Protein AF-A0A1E1KJ96-F1 (afdb_monomer)

Nearest PDB structures (foldseek):
  2nw7-assembly1_C  TM=2.975E-01  e=3.331E+00  Xanthomonas campestris pv. campestris

Mean predicted aligned error: 13.45 Å

Solvent-accessible surface area (backbone atoms only — not comparable to full-atom values): 11732 Å² total; per-residue (Å²): 134,83,84,86,79,76,75,61,71,80,70,56,84,58,88,67,40,64,67,52,55,50,41,47,48,53,33,49,54,47,48,55,53,27,52,54,56,49,69,71,44,55,81,88,50,34,90,76,54,49,60,63,60,46,50,62,48,55,52,35,50,53,57,42,49,54,71,51,43,64,59,50,49,54,50,50,53,50,51,55,42,30,74,75,73,43,80,77,79,90,71,79,41,46,70,57,52,54,50,52,53,34,67,67,45,88,52,73,71,53,52,34,60,70,47,44,55,55,53,76,76,46,86,79,59,78,69,73,50,47,64,49,48,53,51,51,51,51,44,30,57,76,51,73,73,45,95,46,75,68,47,61,71,63,43,55,66,55,51,26,46,52,52,48,50,51,66,70,46,54,76,66,72,71,81,70,79,77,80,64,82,51,96,84,32,52,69,47,97,86,68,54,72,44,95

Secondary structure (DSSP, 8-state):
------------GGGG-HHHHHHHHHHHHHHHHHHHHHHHS-TTTHHHHTHHHHHHHHHHHHHHHHTTHHHHHHHHHHHHHHHTT-------SHHHHHHHHHHH-S-TTTTSHHHHHHHHTS---TTHHHHHHHHHHHHHHHTTT---HHHHHH-HHHHHHHHHHHHH-GGGTTTT-----STT-EE-TTS-EE-

Radius of gyration: 20.93 Å; Cα contacts (8 Å, |Δi|>4): 119; chains: 1; bounding box: 45×52×58 Å

Organism: NCBI:txid914238

Structure (mmCIF, N/CA/C/O backbone):
data_AF-A0A1E1KJ96-F1
#
_entry.id   AF-A0A1E1KJ96-F1
#
loop_
_atom_site.group_PDB
_atom_site.id
_atom_site.type_symbol
_atom_site.label_atom_id
_atom_site.label_alt_id
_atom_site.label_comp_id
_atom_site.label_asym_id
_atom_site.label_entity_id
_atom_site.label_seq_id
_atom_site.pdbx_PDB_ins_code
_atom_site.Cartn_x
_atom_site.Cartn_y
_atom_site.Cartn_z
_atom_site.occupancy
_atom_site.B_iso_or_equiv
_atom_site.auth_seq_id
_atom_site.auth_comp_id
_atom_site.auth_asym_id
_atom_site.auth_atom_id
_atom_site.pdbx_PDB_model_num
ATOM 1 N N . MET A 1 1 ? -25.542 20.748 -10.695 1.00 28.28 1 MET A N 1
ATOM 2 C CA . MET A 1 1 ? -25.855 19.801 -9.601 1.00 28.28 1 MET A CA 1
ATOM 3 C C . MET A 1 1 ? -24.609 18.969 -9.331 1.00 28.28 1 MET A C 1
ATOM 5 O O . MET A 1 1 ? -24.139 18.301 -10.238 1.00 28.28 1 MET A O 1
ATOM 9 N N . ARG A 1 2 ? -24.002 19.116 -8.144 1.00 26.05 2 ARG A N 1
ATOM 10 C CA . ARG A 1 2 ? -22.760 18.425 -7.753 1.00 26.05 2 ARG A CA 1
ATOM 11 C C . ARG A 1 2 ? -23.090 16.998 -7.317 1.00 26.05 2 ARG A C 1
ATOM 13 O O . ARG A 1 2 ? -23.843 16.816 -6.362 1.00 26.05 2 ARG A O 1
ATOM 20 N N . ASN A 1 3 ? -22.549 16.024 -8.040 1.00 24.23 3 ASN A N 1
ATOM 21 C CA . ASN A 1 3 ? -22.727 14.602 -7.784 1.00 24.23 3 ASN A CA 1
ATOM 22 C C . ASN A 1 3 ? -22.013 14.232 -6.473 1.00 24.23 3 ASN A C 1
ATOM 24 O O . ASN A 1 3 ? -20.810 14.450 -6.343 1.00 24.23 3 ASN A O 1
ATOM 28 N N . ARG A 1 4 ? -22.768 13.760 -5.476 1.00 27.97 4 ARG A N 1
ATOM 29 C CA . ARG A 1 4 ? -22.345 13.681 -4.065 1.00 27.97 4 ARG A CA 1
ATOM 30 C C . ARG A 1 4 ? -22.189 12.240 -3.550 1.00 27.97 4 ARG A C 1
ATOM 32 O O . ARG A 1 4 ? -22.366 11.995 -2.366 1.00 27.97 4 ARG A O 1
ATOM 39 N N . TYR A 1 5 ? -21.818 11.314 -4.436 1.00 27.88 5 TYR A N 1
ATOM 40 C CA . TYR A 1 5 ? -21.479 9.919 -4.102 1.00 27.88 5 TYR A CA 1
ATOM 41 C C . TYR A 1 5 ? -20.059 9.523 -4.539 1.00 27.88 5 TYR A C 1
ATOM 43 O O . TYR A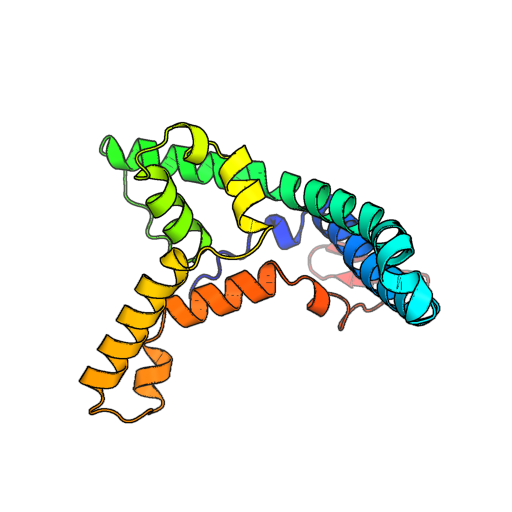 1 5 ? -19.781 8.358 -4.801 1.00 27.88 5 TYR A O 1
ATOM 51 N N . GLY A 1 6 ? -19.135 10.485 -4.586 1.00 25.12 6 GLY A N 1
ATOM 52 C CA . GLY A 1 6 ? -17.700 10.201 -4.639 1.00 25.12 6 GLY A CA 1
ATOM 53 C C . GLY A 1 6 ? -17.194 9.854 -3.242 1.00 25.12 6 GLY A C 1
ATOM 54 O O . GLY A 1 6 ? -16.549 10.677 -2.602 1.00 25.12 6 GLY A O 1
ATOM 55 N N . CYS A 1 7 ? -17.561 8.677 -2.730 1.00 26.84 7 CYS A N 1
ATOM 56 C CA . CYS A 1 7 ? -16.901 8.111 -1.559 1.00 26.84 7 CYS A CA 1
ATOM 57 C C . CYS A 1 7 ? -15.448 7.851 -1.959 1.00 26.84 7 CYS A C 1
ATOM 59 O O . CYS A 1 7 ? -15.179 7.006 -2.815 1.00 26.84 7 CYS A O 1
ATOM 61 N N . GLY A 1 8 ? -14.554 8.674 -1.413 1.00 26.52 8 GLY A N 1
ATOM 62 C CA . GLY A 1 8 ? -13.148 8.716 -1.758 1.00 26.52 8 GLY A CA 1
ATOM 63 C C . GLY A 1 8 ? -12.463 7.391 -1.460 1.00 26.52 8 GLY A C 1
ATOM 64 O O . GLY A 1 8 ? -11.908 7.200 -0.386 1.00 26.52 8 GLY A O 1
ATOM 65 N N . VAL A 1 9 ? -12.377 6.537 -2.477 1.00 30.77 9 VAL A N 1
ATOM 66 C CA . VAL A 1 9 ? -11.042 6.088 -2.860 1.00 30.77 9 VAL A CA 1
ATOM 67 C C . VAL A 1 9 ? -10.291 7.392 -3.058 1.00 30.77 9 VAL A C 1
ATOM 69 O O . VAL A 1 9 ? -10.694 8.200 -3.899 1.00 30.77 9 VAL A O 1
ATOM 72 N N . VAL A 1 10 ? -9.290 7.672 -2.225 1.00 36.16 10 VAL A N 1
ATOM 73 C CA . VAL A 1 10 ? -8.262 8.636 -2.600 1.00 36.16 10 VAL A CA 1
ATOM 74 C C . VAL A 1 10 ? -7.624 8.012 -3.832 1.00 36.16 10 VAL A C 1
ATOM 76 O O . VAL A 1 10 ? -6.640 7.288 -3.752 1.00 36.16 10 VAL A O 1
ATOM 79 N N . ALA A 1 11 ? -8.291 8.208 -4.971 1.00 33.75 11 ALA A N 1
ATOM 80 C CA . ALA A 1 11 ? -7.713 8.186 -6.279 1.00 33.75 11 ALA A CA 1
ATOM 81 C C . ALA A 1 11 ? -6.603 9.203 -6.133 1.00 33.75 11 ALA A C 1
ATOM 83 O O . ALA A 1 11 ? -6.824 10.413 -6.107 1.00 33.75 11 ALA A O 1
ATOM 84 N N . TYR A 1 12 ? -5.430 8.668 -5.841 1.00 40.97 12 TYR A N 1
ATOM 85 C CA . TYR A 1 12 ? -4.179 9.334 -6.045 1.00 40.97 12 TYR A CA 1
ATOM 86 C C . TYR A 1 12 ? -4.348 10.124 -7.348 1.00 40.97 12 TYR A C 1
ATOM 88 O O . TYR A 1 12 ? -4.710 9.557 -8.383 1.00 40.97 12 TYR A O 1
ATOM 96 N N . ASP A 1 13 ? -4.079 11.423 -7.320 1.00 34.34 13 ASP A N 1
ATOM 97 C CA . ASP A 1 13 ? -3.862 12.183 -8.554 1.00 34.34 13 ASP A CA 1
ATOM 98 C C . ASP A 1 13 ? -2.679 11.569 -9.378 1.00 34.34 13 ASP A C 1
ATOM 100 O O . ASP A 1 13 ? -2.385 12.049 -10.468 1.00 34.34 13 ASP A O 1
ATOM 104 N N . ASP A 1 14 ? -2.047 10.464 -8.910 1.00 43.44 14 ASP A N 1
ATOM 105 C CA . ASP A 1 14 ? -1.082 9.573 -9.601 1.00 43.44 14 ASP A CA 1
ATOM 106 C C . ASP A 1 14 ? -1.683 8.659 -10.663 1.00 43.44 14 ASP A C 1
ATOM 108 O O . ASP A 1 14 ? -0.926 7.975 -11.350 1.00 43.44 14 ASP A O 1
ATOM 112 N N . GLY A 1 15 ? -2.988 8.711 -10.941 1.00 46.88 15 GLY A N 1
ATOM 113 C CA . GLY A 1 15 ? -3.469 8.226 -12.245 1.00 46.88 15 GLY A CA 1
ATOM 114 C C . GLY A 1 15 ? -2.743 8.884 -13.442 1.00 46.88 15 GLY A C 1
ATOM 115 O O . GLY A 1 15 ? -2.962 8.487 -14.581 1.00 46.88 15 GLY A O 1
ATOM 116 N N . ARG A 1 16 ? -1.897 9.897 -13.185 1.00 49.69 16 ARG A N 1
ATOM 117 C CA . ARG A 1 16 ? -1.068 10.645 -14.133 1.00 49.69 16 ARG A CA 1
ATOM 118 C C . ARG A 1 16 ? 0.448 10.515 -13.920 1.00 49.69 16 ARG A C 1
ATOM 120 O O . ARG A 1 16 ? 1.189 11.193 -14.625 1.00 49.69 16 ARG A O 1
ATOM 127 N N . ASN A 1 17 ? 0.936 9.717 -12.965 1.00 62.22 17 ASN A N 1
ATOM 128 C CA . ASN A 1 17 ? 2.380 9.520 -12.826 1.00 62.22 17 ASN A CA 1
ATOM 129 C C . ASN A 1 17 ? 2.843 8.492 -13.865 1.00 62.22 17 ASN A C 1
ATOM 131 O O . ASN A 1 17 ? 2.788 7.283 -13.644 1.00 62.22 17 ASN A O 1
ATOM 135 N N . GLU A 1 18 ? 3.253 8.993 -15.031 1.00 66.88 18 GLU A N 1
ATOM 136 C CA . GLU A 1 18 ? 3.685 8.175 -16.169 1.00 66.88 18 GLU A CA 1
ATOM 137 C C . GLU A 1 18 ? 4.815 7.206 -15.798 1.00 66.88 18 GLU A C 1
ATOM 139 O O . GLU A 1 18 ? 4.870 6.094 -16.321 1.00 66.88 18 GLU A O 1
ATOM 144 N N . GLU A 1 19 ? 5.693 7.591 -14.867 1.00 71.94 19 GLU A N 1
ATOM 145 C CA . GLU A 1 19 ? 6.799 6.744 -14.422 1.00 71.94 19 GLU A CA 1
ATOM 146 C C . GLU A 1 19 ? 6.304 5.568 -13.575 1.00 71.94 19 GLU A C 1
ATOM 148 O O . GLU A 1 19 ? 6.701 4.426 -13.813 1.00 71.94 19 GLU A O 1
ATOM 153 N N . TYR A 1 20 ? 5.361 5.821 -12.663 1.00 67.94 20 TYR A N 1
ATOM 154 C CA . TYR A 1 20 ? 4.698 4.765 -11.900 1.00 67.94 20 TYR A CA 1
ATOM 155 C C . TYR A 1 20 ? 3.931 3.812 -12.822 1.00 67.94 20 TYR A C 1
ATOM 157 O O . TYR A 1 20 ? 4.091 2.597 -12.722 1.00 67.94 20 TYR A O 1
ATOM 165 N N . LEU A 1 21 ? 3.148 4.332 -13.771 1.00 69.56 21 LEU A N 1
ATOM 166 C CA . LEU A 1 21 ? 2.398 3.506 -14.726 1.00 69.56 21 LEU A CA 1
ATOM 167 C C . LEU A 1 21 ? 3.321 2.654 -15.606 1.00 69.56 21 LEU A C 1
ATOM 169 O O . LEU A 1 21 ? 3.031 1.490 -15.867 1.00 69.56 21 LEU A O 1
ATOM 173 N N . LYS A 1 22 ? 4.470 3.194 -16.017 1.00 74.69 22 LYS A N 1
ATOM 174 C CA . LYS A 1 22 ? 5.460 2.456 -16.804 1.00 74.69 22 LYS A CA 1
ATOM 175 C C . LYS A 1 22 ? 6.150 1.354 -15.998 1.00 74.69 22 LYS A C 1
ATOM 177 O O . LYS A 1 22 ? 6.302 0.241 -16.500 1.00 74.69 22 LYS A O 1
ATOM 182 N N . ASP A 1 23 ? 6.570 1.647 -14.768 1.00 69.62 23 ASP A N 1
ATOM 183 C CA . ASP A 1 23 ? 7.251 0.676 -13.902 1.00 69.62 23 ASP A CA 1
ATOM 184 C C . ASP A 1 23 ? 6.307 -0.458 -13.471 1.00 69.62 23 ASP A C 1
ATOM 186 O O . ASP A 1 23 ? 6.687 -1.631 -13.471 1.00 69.62 23 ASP A O 1
ATOM 190 N N . THR A 1 24 ? 5.055 -0.122 -13.164 1.00 65.00 24 THR A N 1
ATOM 191 C CA . THR A 1 24 ? 3.999 -1.098 -12.851 1.00 65.00 24 THR A CA 1
ATOM 192 C C . THR A 1 24 ? 3.564 -1.887 -14.084 1.00 65.00 24 THR A C 1
ATOM 194 O O . THR A 1 24 ? 3.278 -3.083 -13.988 1.00 65.00 24 THR A O 1
ATOM 197 N N . GLY A 1 25 ? 3.610 -1.251 -15.257 1.00 69.81 25 GLY A N 1
ATOM 198 C CA . GLY A 1 25 ? 3.390 -1.897 -16.541 1.00 69.81 25 GLY A CA 1
ATOM 199 C C . GLY A 1 25 ? 4.416 -2.985 -16.846 1.00 69.81 25 GLY A C 1
ATOM 200 O O . GLY A 1 25 ? 4.085 -4.143 -17.114 1.00 69.81 25 GLY A O 1
ATOM 201 N N . ALA A 1 26 ? 5.694 -2.631 -16.704 1.00 72.06 26 ALA A N 1
ATOM 202 C CA . ALA A 1 26 ? 6.802 -3.565 -16.863 1.00 72.06 26 ALA A CA 1
ATOM 203 C C . ALA A 1 26 ? 6.710 -4.742 -15.876 1.00 72.06 26 ALA A C 1
ATOM 205 O O . ALA A 1 26 ? 6.940 -5.887 -16.260 1.00 72.06 26 ALA A O 1
ATOM 206 N N . PHE A 1 27 ? 6.316 -4.479 -14.627 1.00 70.88 27 PHE A N 1
ATOM 207 C CA . PHE A 1 27 ? 6.138 -5.519 -13.617 1.00 70.88 27 PHE A CA 1
ATOM 208 C C . PHE A 1 27 ? 5.071 -6.559 -14.004 1.00 70.88 27 PHE A C 1
ATOM 210 O O . PHE A 1 27 ? 5.311 -7.763 -13.906 1.00 70.88 27 PHE A O 1
ATOM 217 N N . ALA A 1 28 ? 3.892 -6.126 -14.457 1.00 70.56 28 ALA A N 1
ATOM 218 C CA . ALA A 1 28 ? 2.811 -7.052 -14.800 1.00 70.56 28 ALA A CA 1
ATOM 219 C C . ALA A 1 28 ? 3.150 -7.934 -16.014 1.00 70.56 28 ALA A C 1
ATOM 221 O O . ALA A 1 28 ? 2.835 -9.131 -16.040 1.00 70.56 28 ALA A O 1
ATOM 222 N N . HIS A 1 29 ? 3.828 -7.353 -17.004 1.00 75.81 29 HIS A N 1
ATOM 223 C CA . HIS A 1 29 ? 4.342 -8.095 -18.147 1.00 75.81 29 HIS A CA 1
ATOM 224 C C . HIS A 1 29 ? 5.360 -9.162 -17.707 1.00 75.81 29 HIS A C 1
ATOM 226 O O . HIS A 1 29 ? 5.250 -10.334 -18.087 1.00 75.81 29 HIS A O 1
ATOM 232 N N . ASP A 1 30 ? 6.289 -8.798 -16.823 1.00 74.69 30 ASP A N 1
ATOM 233 C CA . ASP A 1 30 ? 7.334 -9.702 -16.346 1.00 74.69 30 ASP A CA 1
ATOM 234 C C . ASP A 1 30 ? 6.802 -10.819 -15.442 1.00 74.69 30 ASP A C 1
ATOM 236 O O . ASP A 1 30 ? 7.300 -11.945 -15.529 1.00 74.69 30 ASP A O 1
ATOM 240 N N . ILE A 1 31 ? 5.728 -10.600 -14.668 1.00 77.56 31 ILE A N 1
ATOM 241 C CA . ILE A 1 31 ? 5.028 -11.688 -13.958 1.00 77.56 31 ILE A CA 1
ATOM 242 C C . ILE A 1 31 ? 4.531 -12.745 -14.944 1.00 77.56 31 ILE A C 1
ATOM 244 O O . ILE A 1 31 ? 4.680 -13.942 -14.690 1.00 77.56 31 ILE A O 1
ATOM 248 N N . THR A 1 32 ? 3.955 -12.316 -16.068 1.00 78.62 32 THR A N 1
ATOM 249 C CA . THR A 1 32 ? 3.377 -13.223 -17.068 1.00 78.62 32 THR A CA 1
ATOM 250 C C . THR A 1 32 ? 4.465 -14.072 -17.724 1.00 78.62 32 THR A C 1
ATOM 252 O O . THR A 1 32 ? 4.337 -15.298 -17.808 1.00 78.62 32 THR A O 1
ATOM 255 N N . ILE A 1 33 ? 5.583 -13.447 -18.104 1.00 82.44 33 ILE A N 1
ATOM 256 C CA . ILE A 1 33 ? 6.756 -14.156 -18.634 1.00 82.44 33 ILE A CA 1
ATOM 257 C C . ILE A 1 33 ? 7.340 -15.095 -17.578 1.00 82.44 33 ILE A C 1
ATOM 259 O O . ILE A 1 33 ? 7.612 -16.261 -17.861 1.00 82.44 33 ILE A O 1
ATOM 263 N N . SER A 1 34 ? 7.495 -14.623 -16.344 1.00 80.75 34 SER A N 1
ATOM 264 C CA . SER A 1 34 ? 8.048 -15.411 -15.242 1.00 80.75 34 SER A CA 1
ATOM 265 C C . SER A 1 34 ? 7.192 -16.635 -14.929 1.00 80.75 34 SER A C 1
ATOM 267 O O . SER A 1 34 ? 7.729 -17.722 -14.719 1.00 80.75 34 SER A O 1
ATOM 269 N N . ALA A 1 35 ? 5.865 -16.497 -14.946 1.00 83.12 35 ALA A N 1
ATOM 270 C CA . ALA A 1 35 ? 4.939 -17.608 -14.764 1.00 83.12 35 ALA A CA 1
ATOM 271 C C . ALA A 1 35 ? 5.093 -18.656 -15.877 1.00 83.12 35 ALA A C 1
ATOM 273 O O . ALA A 1 35 ? 5.169 -19.851 -15.582 1.00 83.12 35 ALA A O 1
ATOM 274 N N . ALA A 1 36 ? 5.220 -18.223 -17.136 1.00 84.88 36 ALA A N 1
ATOM 275 C CA . ALA A 1 36 ? 5.486 -19.117 -18.261 1.00 84.88 36 ALA A CA 1
ATOM 276 C C . ALA A 1 36 ? 6.846 -19.831 -18.121 1.00 84.88 36 ALA A C 1
ATOM 278 O O . ALA A 1 36 ? 6.926 -21.048 -18.289 1.00 84.88 36 ALA A O 1
ATOM 279 N N . LEU A 1 37 ? 7.903 -19.111 -17.726 1.00 86.38 37 LEU A N 1
ATOM 280 C CA . LEU A 1 37 ? 9.226 -19.686 -17.452 1.00 86.38 37 LEU A CA 1
ATOM 281 C C . LEU A 1 37 ? 9.169 -20.743 -16.339 1.00 86.38 37 LEU A C 1
ATOM 283 O O . LEU A 1 37 ? 9.737 -21.822 -16.489 1.00 86.38 37 LEU A O 1
ATOM 287 N N . ILE A 1 38 ? 8.440 -20.481 -15.249 1.00 86.06 38 ILE A N 1
ATOM 288 C CA . ILE A 1 38 ? 8.272 -21.428 -14.134 1.00 86.06 38 ILE A CA 1
ATOM 289 C C . ILE A 1 38 ? 7.508 -22.686 -14.571 1.00 86.06 38 ILE A C 1
ATOM 291 O O . ILE A 1 38 ? 7.815 -23.785 -14.100 1.00 86.06 38 ILE A O 1
ATOM 295 N N . GLN A 1 39 ? 6.525 -22.554 -15.466 1.00 84.50 39 GLN A N 1
ATOM 296 C CA . GLN A 1 39 ? 5.782 -23.696 -16.008 1.00 84.50 39 GLN A CA 1
ATOM 297 C C . GLN A 1 39 ? 6.637 -24.579 -16.924 1.00 84.50 39 GLN A C 1
ATOM 299 O O . GLN A 1 39 ? 6.415 -25.788 -16.964 1.00 84.50 39 GLN A O 1
ATOM 304 N N . MET A 1 40 ? 7.642 -24.011 -17.595 1.00 86.69 40 MET A N 1
ATOM 305 C CA . MET A 1 40 ? 8.598 -24.771 -18.408 1.00 86.69 40 MET A CA 1
ATOM 306 C C . MET A 1 40 ? 9.633 -25.544 -17.574 1.00 86.69 40 MET A C 1
ATOM 308 O O . MET A 1 40 ? 10.263 -26.464 -18.093 1.00 86.69 40 MET A O 1
ATOM 312 N N . ILE A 1 41 ? 9.803 -25.220 -16.286 1.00 86.56 41 ILE A N 1
ATOM 313 C CA . ILE A 1 41 ? 10.713 -25.945 -15.390 1.00 86.56 41 ILE A CA 1
ATOM 314 C C . ILE A 1 41 ? 10.035 -27.245 -14.909 1.00 86.56 41 ILE A C 1
ATOM 316 O O . ILE A 1 41 ? 8.990 -27.190 -14.246 1.00 86.56 41 ILE A O 1
ATOM 320 N N . PRO A 1 42 ? 10.629 -28.431 -15.153 1.00 87.06 42 PRO A N 1
ATOM 321 C CA . PRO A 1 42 ? 10.113 -29.697 -14.636 1.00 87.06 42 PRO A CA 1
ATOM 322 C C . PRO A 1 42 ? 10.023 -29.692 -13.105 1.00 87.06 42 PRO A C 1
ATOM 324 O O . PRO A 1 42 ? 10.875 -29.114 -12.431 1.00 87.06 42 PRO A O 1
ATOM 327 N N . ALA A 1 43 ? 9.034 -30.388 -12.534 1.00 84.94 43 ALA A N 1
ATOM 328 C CA . ALA A 1 43 ? 8.750 -30.362 -11.091 1.00 84.94 43 ALA A CA 1
ATOM 329 C C . ALA A 1 43 ? 9.967 -30.678 -10.194 1.00 84.94 43 ALA A C 1
ATOM 331 O O . ALA A 1 43 ? 10.091 -30.111 -9.113 1.00 84.94 43 ALA A O 1
ATOM 332 N N . ILE A 1 44 ? 10.888 -31.517 -10.674 1.00 89.62 44 ILE A N 1
ATOM 333 C CA . ILE A 1 44 ? 12.118 -31.919 -9.974 1.00 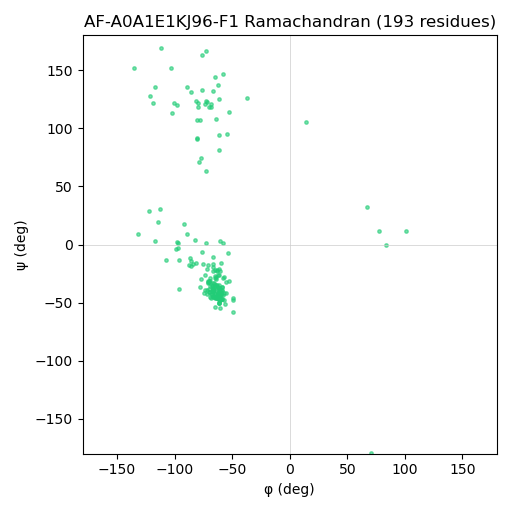89.62 44 ILE A CA 1
ATOM 334 C C . ILE A 1 44 ? 13.095 -30.739 -9.805 1.00 89.62 44 ILE A C 1
ATOM 336 O O . ILE A 1 44 ? 13.792 -30.645 -8.800 1.00 89.62 44 ILE A O 1
ATOM 340 N N . PHE A 1 45 ? 13.127 -29.813 -10.766 1.00 87.44 45 PHE A N 1
ATOM 341 C CA . PHE A 1 45 ? 14.069 -28.690 -10.806 1.00 87.44 45 PHE A CA 1
ATOM 342 C C . PHE A 1 45 ? 13.497 -27.386 -10.236 1.00 87.44 45 PHE A C 1
ATOM 344 O O . PHE A 1 45 ? 14.249 -26.460 -9.929 1.00 87.44 45 PHE A O 1
ATOM 351 N N . LYS A 1 46 ? 12.177 -27.314 -10.030 1.00 80.69 46 LYS A N 1
ATOM 352 C CA . LYS A 1 46 ? 11.501 -26.142 -9.456 1.00 80.69 46 LYS A CA 1
ATOM 353 C C . LYS A 1 46 ? 12.130 -25.601 -8.162 1.00 80.69 46 LYS A C 1
ATOM 355 O O . LYS A 1 46 ? 12.336 -24.391 -8.127 1.00 80.69 46 LYS A O 1
ATOM 360 N N . PRO A 1 47 ? 12.496 -26.403 -7.139 1.00 83.62 47 PRO A N 1
ATOM 361 C CA . PRO A 1 47 ? 13.052 -25.846 -5.900 1.00 83.62 47 PRO A CA 1
ATOM 362 C C . PRO A 1 47 ? 14.383 -25.103 -6.095 1.00 83.62 47 PRO A C 1
ATOM 364 O O . PRO A 1 47 ? 14.706 -24.231 -5.296 1.00 83.62 47 PRO A O 1
ATOM 367 N N . PHE A 1 48 ? 15.133 -25.398 -7.161 1.00 86.50 48 PHE A N 1
ATOM 368 C CA . PHE A 1 48 ? 16.425 -24.763 -7.431 1.00 86.50 48 PHE A CA 1
ATOM 369 C C . PHE A 1 48 ? 16.314 -23.581 -8.398 1.00 86.50 48 PHE A C 1
ATOM 371 O O . PHE A 1 48 ? 16.984 -22.569 -8.213 1.00 86.50 48 PHE A O 1
ATOM 378 N N . PHE A 1 49 ? 15.460 -23.691 -9.421 1.00 83.56 49 PHE A N 1
ATOM 379 C CA . PHE A 1 49 ? 15.432 -22.730 -10.527 1.00 83.56 49 PHE A CA 1
ATOM 380 C C . PHE A 1 49 ? 14.226 -21.791 -10.521 1.00 83.56 49 PHE A C 1
ATOM 382 O O . PHE A 1 49 ? 14.269 -20.782 -11.217 1.00 83.56 49 PHE A O 1
ATOM 389 N N . ALA A 1 50 ? 13.180 -22.052 -9.727 1.00 81.00 50 ALA A N 1
ATOM 390 C CA . ALA A 1 50 ? 12.010 -21.169 -9.676 1.00 81.00 50 ALA A CA 1
A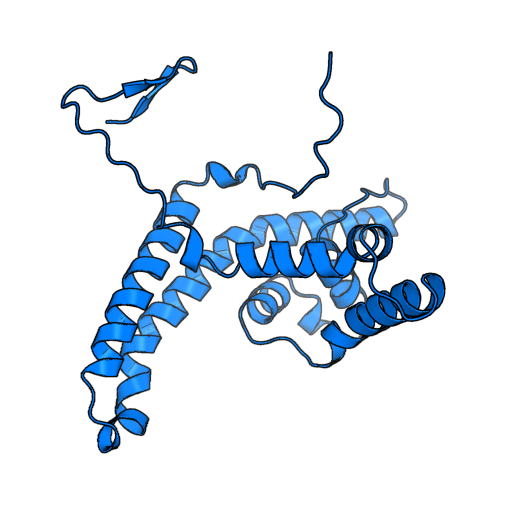TOM 391 C C . ALA A 1 50 ? 12.326 -19.788 -9.078 1.00 81.00 50 ALA A C 1
ATOM 393 O O . ALA A 1 50 ? 11.620 -18.828 -9.369 1.00 81.00 50 ALA A O 1
ATOM 394 N N . LEU A 1 51 ? 13.393 -19.662 -8.280 1.00 79.81 51 LEU A N 1
ATOM 395 C CA . LEU A 1 51 ? 13.779 -18.381 -7.686 1.00 79.81 51 LEU A CA 1
ATOM 396 C C . LEU A 1 51 ? 14.333 -17.398 -8.728 1.00 79.81 51 LEU A C 1
ATOM 398 O O . LEU A 1 51 ? 14.107 -16.202 -8.607 1.00 79.81 51 LEU A O 1
ATOM 402 N N . ILE A 1 52 ? 15.015 -17.893 -9.763 1.00 84.75 52 ILE A N 1
ATOM 403 C CA . ILE A 1 52 ? 15.680 -17.072 -10.787 1.00 84.75 52 ILE A CA 1
ATOM 404 C C . ILE A 1 52 ? 14.690 -16.176 -11.552 1.00 84.75 52 ILE A C 1
ATOM 406 O O . ILE A 1 52 ? 14.894 -14.962 -11.541 1.00 84.75 52 ILE A O 1
ATOM 410 N N . PRO A 1 53 ? 13.604 -16.700 -12.161 1.00 81.81 53 PRO A N 1
ATOM 411 C CA . PRO A 1 53 ? 12.624 -15.861 -12.848 1.00 81.81 53 PRO A CA 1
ATOM 412 C C . PRO A 1 53 ? 11.852 -14.941 -11.889 1.00 81.81 53 PRO A C 1
ATOM 414 O O . PRO A 1 53 ? 11.278 -13.958 -12.328 1.00 81.81 53 PRO A O 1
ATOM 417 N N . LEU A 1 54 ? 11.859 -15.196 -10.575 1.00 79.88 54 LEU A N 1
ATOM 418 C CA . LEU A 1 54 ? 11.194 -14.332 -9.594 1.00 79.88 54 LEU A CA 1
ATOM 419 C C . LEU A 1 54 ? 12.047 -13.131 -9.149 1.00 79.88 54 LEU A C 1
ATOM 421 O O . LEU A 1 54 ? 11.505 -12.189 -8.572 1.00 79.88 54 LEU A O 1
ATOM 425 N N . LEU A 1 55 ? 13.365 -13.137 -9.374 1.00 81.44 55 LEU A N 1
ATOM 426 C CA . LEU A 1 55 ? 14.246 -12.051 -8.923 1.00 81.44 55 LEU A CA 1
ATOM 427 C C . LEU A 1 55 ? 13.944 -10.694 -9.591 1.00 81.44 55 LEU A C 1
ATOM 429 O O . LEU A 1 55 ? 13.838 -9.713 -8.849 1.00 81.44 55 LEU A O 1
ATOM 433 N N . PRO A 1 56 ? 13.753 -10.600 -10.925 1.00 77.88 56 PRO A N 1
ATOM 434 C CA . PRO A 1 56 ? 13.387 -9.341 -11.582 1.00 77.88 56 PRO A CA 1
ATOM 435 C C . PRO A 1 56 ? 12.061 -8.784 -11.059 1.00 77.88 56 PRO A C 1
ATOM 437 O O . PRO A 1 56 ? 11.996 -7.611 -10.694 1.00 77.88 56 PRO A O 1
ATOM 440 N N . ASN A 1 57 ? 11.064 -9.659 -10.874 1.00 73.56 57 ASN A N 1
ATOM 441 C CA . ASN A 1 57 ? 9.756 -9.303 -10.321 1.00 73.56 57 ASN A CA 1
ATOM 442 C C . ASN A 1 57 ? 9.878 -8.647 -8.938 1.00 73.56 57 ASN A C 1
ATOM 444 O O . ASN A 1 57 ? 9.209 -7.657 -8.654 1.00 73.56 57 ASN A O 1
ATOM 448 N N . ARG A 1 58 ? 10.760 -9.156 -8.065 1.00 72.56 58 ARG A N 1
ATOM 449 C CA . ARG A 1 58 ? 10.996 -8.548 -6.742 1.00 72.56 58 ARG A CA 1
ATOM 450 C C . ARG A 1 58 ? 11.638 -7.168 -6.841 1.00 72.56 58 ARG A C 1
ATOM 452 O O . ARG A 1 58 ? 11.325 -6.291 -6.039 1.00 72.56 58 ARG A O 1
ATOM 459 N N . TRP A 1 59 ? 12.551 -6.977 -7.789 1.00 79.31 59 TRP A N 1
ATOM 460 C CA . TRP A 1 59 ? 13.193 -5.684 -8.003 1.00 79.31 59 TRP A CA 1
ATOM 461 C C . TRP A 1 59 ? 12.204 -4.650 -8.554 1.00 79.31 59 TRP A C 1
ATOM 463 O O . TRP A 1 59 ? 12.117 -3.550 -8.010 1.00 79.31 59 TRP A O 1
ATOM 473 N N . GLN A 1 60 ? 11.403 -5.024 -9.552 1.00 70.12 60 GLN A N 1
ATOM 474 C CA . GLN A 1 60 ? 10.344 -4.176 -10.105 1.00 70.12 60 GLN A CA 1
ATOM 475 C C . GLN A 1 60 ? 9.289 -3.804 -9.066 1.00 70.12 60 GLN A C 1
ATOM 477 O O . GLN A 1 60 ? 8.912 -2.641 -8.996 1.00 70.12 60 GLN A O 1
ATOM 482 N N . LEU A 1 61 ? 8.877 -4.740 -8.204 1.00 68.12 61 LEU A N 1
ATOM 483 C CA . LEU A 1 61 ? 7.990 -4.439 -7.074 1.00 68.12 61 LEU A CA 1
ATOM 484 C C . LEU A 1 61 ? 8.586 -3.401 -6.130 1.00 68.12 61 LEU A C 1
ATOM 486 O O . LEU A 1 61 ? 7.905 -2.452 -5.745 1.00 68.12 61 LEU A O 1
ATOM 490 N N . ASN A 1 62 ? 9.860 -3.565 -5.763 1.00 70.69 62 ASN A N 1
ATOM 491 C CA . ASN A 1 62 ? 10.532 -2.597 -4.903 1.00 70.69 62 ASN A CA 1
ATOM 492 C C . ASN A 1 62 ? 10.559 -1.219 -5.569 1.00 70.69 62 ASN A C 1
ATOM 494 O O . ASN A 1 62 ? 10.139 -0.253 -4.941 1.00 70.69 62 ASN A O 1
ATOM 498 N N . LYS A 1 63 ? 10.945 -1.138 -6.844 1.00 74.94 63 LYS A N 1
ATOM 499 C CA . LYS A 1 63 ? 10.984 0.121 -7.594 1.00 74.94 63 LYS A CA 1
ATOM 500 C C . LYS A 1 63 ? 9.600 0.772 -7.717 1.00 74.94 63 LYS A C 1
ATOM 502 O O . LYS A 1 63 ? 9.437 1.940 -7.390 1.00 74.94 63 LYS A O 1
ATOM 507 N N . ALA A 1 64 ? 8.575 0.007 -8.093 1.00 67.31 64 ALA A N 1
ATOM 508 C CA . ALA A 1 64 ? 7.198 0.493 -8.170 1.00 67.31 64 ALA A CA 1
ATOM 509 C C . ALA A 1 64 ? 6.697 1.015 -6.813 1.00 67.31 64 ALA A C 1
ATOM 511 O O . ALA A 1 64 ? 5.989 2.017 -6.745 1.00 67.31 64 ALA A O 1
ATOM 512 N N . SER A 1 65 ? 7.095 0.364 -5.717 1.00 68.44 65 SER A N 1
ATOM 513 C CA . SER A 1 65 ? 6.717 0.795 -4.372 1.00 68.44 65 SER A CA 1
ATOM 514 C C . SER A 1 65 ? 7.429 2.075 -3.909 1.00 68.44 65 SER A C 1
ATOM 516 O O . SER A 1 65 ? 6.917 2.740 -3.009 1.00 68.44 65 SER A O 1
ATOM 518 N N . GLU A 1 66 ? 8.572 2.450 -4.501 1.00 75.06 66 GLU A N 1
ATOM 519 C CA . GLU A 1 66 ? 9.284 3.694 -4.160 1.00 75.06 66 GLU A CA 1
ATOM 520 C C . GLU A 1 66 ? 8.476 4.936 -4.544 1.00 75.06 66 GLU A C 1
ATOM 522 O O . GLU A 1 66 ? 8.476 5.919 -3.805 1.00 75.06 66 GLU A O 1
ATOM 527 N N . HIS A 1 67 ? 7.692 4.869 -5.623 1.00 72.25 67 HIS A N 1
ATOM 528 C CA . HIS A 1 67 ? 6.781 5.947 -6.030 1.00 72.25 67 HIS A CA 1
ATOM 529 C C . HIS A 1 67 ? 5.697 6.254 -4.985 1.00 72.25 67 HIS A C 1
ATOM 531 O O . HIS A 1 67 ? 5.179 7.366 -4.939 1.00 72.25 67 HIS A O 1
ATOM 537 N N . LEU A 1 68 ? 5.397 5.309 -4.085 1.00 70.00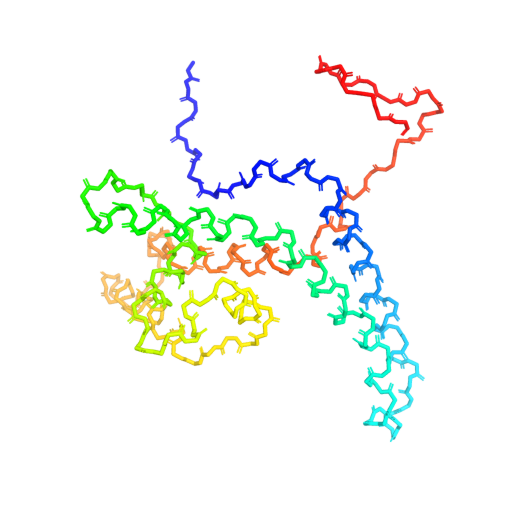 68 LEU A N 1
ATOM 538 C CA . LEU A 1 68 ? 4.422 5.482 -3.000 1.00 70.00 68 LEU A CA 1
ATOM 539 C C . LEU A 1 68 ? 5.025 6.140 -1.743 1.00 70.00 68 LEU A C 1
ATOM 541 O O . LEU A 1 68 ? 4.289 6.581 -0.855 1.00 70.00 68 LEU A O 1
ATOM 545 N N . LEU A 1 69 ? 6.358 6.219 -1.637 1.00 75.19 69 LEU A N 1
ATOM 546 C CA . LEU A 1 69 ? 7.056 6.858 -0.515 1.00 75.19 69 LEU A CA 1
ATOM 547 C C . LEU A 1 69 ? 6.677 8.328 -0.277 1.00 75.19 69 LEU A C 1
ATOM 549 O O . LEU A 1 69 ? 6.428 8.668 0.885 1.00 75.19 69 LEU A O 1
ATOM 553 N N . PRO A 1 70 ? 6.630 9.220 -1.291 1.00 77.44 70 PRO A N 1
ATOM 554 C CA . PRO A 1 70 ? 6.285 10.624 -1.066 1.00 77.44 70 PRO A CA 1
ATOM 555 C C . PRO A 1 70 ? 4.897 10.789 -0.442 1.00 77.44 70 PRO A C 1
ATOM 557 O O . PRO A 1 70 ? 4.736 11.588 0.483 1.00 77.44 70 PRO A O 1
ATOM 560 N N . LEU A 1 71 ? 3.915 9.986 -0.865 1.00 74.44 71 LEU A N 1
ATOM 561 C CA . LEU A 1 71 ? 2.577 10.014 -0.280 1.00 74.44 71 LEU A CA 1
ATOM 562 C C . LEU A 1 71 ? 2.589 9.564 1.185 1.00 74.44 71 LEU A C 1
ATOM 564 O O . LEU A 1 71 ? 2.006 10.238 2.037 1.00 74.44 71 LEU A O 1
ATOM 568 N N . LYS A 1 72 ? 3.279 8.462 1.506 1.00 71.94 72 LYS A N 1
ATOM 569 C CA . LYS A 1 72 ? 3.359 7.956 2.889 1.00 71.94 72 LYS A CA 1
ATOM 570 C C . LYS A 1 72 ? 4.038 8.960 3.818 1.00 71.94 72 LYS A C 1
ATOM 572 O O . LYS A 1 72 ? 3.521 9.237 4.898 1.00 71.94 72 LYS A O 1
ATOM 577 N N . ARG A 1 73 ? 5.143 9.567 3.371 1.00 76.00 73 ARG A N 1
ATOM 578 C CA . ARG A 1 73 ? 5.839 10.638 4.104 1.00 76.00 73 ARG A CA 1
ATOM 579 C C . ARG A 1 73 ? 4.927 11.841 4.343 1.00 76.00 73 ARG A C 1
ATOM 581 O O . ARG A 1 73 ? 4.838 12.316 5.470 1.00 76.00 73 ARG A O 1
ATOM 588 N N . GLY A 1 74 ? 4.205 12.294 3.316 1.00 78.19 74 GLY A N 1
ATOM 589 C CA . GLY A 1 74 ? 3.262 13.407 3.442 1.00 78.19 74 GLY A CA 1
ATOM 590 C C . GLY A 1 74 ? 2.152 13.137 4.462 1.00 78.19 74 GLY A C 1
ATOM 591 O O . GLY A 1 74 ? 1.835 14.003 5.277 1.00 78.19 74 GLY A O 1
ATOM 592 N N . ARG A 1 75 ? 1.600 11.920 4.470 1.00 75.00 75 ARG A N 1
ATOM 593 C CA . ARG A 1 75 ? 0.551 11.519 5.420 1.00 75.00 75 ARG A CA 1
ATOM 594 C C . ARG A 1 75 ? 1.062 11.380 6.853 1.00 75.00 75 ARG A C 1
ATOM 596 O O . ARG A 1 75 ? 0.363 11.796 7.772 1.00 75.00 75 ARG A O 1
ATOM 603 N N . LEU A 1 76 ? 2.272 10.856 7.051 1.00 76.62 76 LEU A N 1
ATOM 604 C CA . LEU A 1 76 ? 2.906 10.799 8.374 1.00 76.62 76 LEU A CA 1
ATOM 605 C C . LEU A 1 76 ? 3.064 12.200 8.979 1.00 76.62 76 LEU A C 1
ATOM 607 O O . LEU A 1 76 ? 2.641 12.425 10.109 1.00 76.62 76 LEU A O 1
ATOM 611 N N . LEU A 1 77 ? 3.557 13.165 8.197 1.00 80.06 77 LEU A N 1
ATOM 612 C CA . LEU A 1 77 ? 3.694 14.557 8.644 1.00 80.06 77 LEU A CA 1
ATOM 613 C C . LEU A 1 77 ? 2.345 15.189 9.025 1.00 80.06 77 LEU A C 1
ATOM 615 O O . LEU A 1 77 ? 2.256 15.946 9.990 1.00 80.06 77 LEU A O 1
ATOM 619 N N . GLN A 1 78 ? 1.277 14.873 8.287 1.00 78.19 78 GLN A N 1
ATOM 620 C CA . GLN A 1 78 ? -0.075 15.347 8.604 1.00 78.19 78 GLN A CA 1
ATOM 621 C C . GLN A 1 78 ? -0.653 14.698 9.869 1.00 78.19 78 GLN A C 1
ATOM 623 O O . GLN A 1 78 ? -1.416 15.330 10.596 1.00 78.19 78 GLN A O 1
ATOM 628 N N . LEU A 1 79 ? -0.298 13.446 10.158 1.00 74.69 79 LEU A N 1
ATOM 629 C CA . LEU A 1 79 ? -0.688 12.789 11.405 1.00 74.69 79 LEU A CA 1
ATOM 630 C C . LEU A 1 79 ? 0.051 13.384 12.607 1.00 74.69 79 LEU A C 1
ATOM 632 O O . LEU A 1 79 ? -0.568 13.620 13.645 1.00 74.69 79 LEU A O 1
ATOM 636 N N . GLU A 1 80 ? 1.345 13.673 12.471 1.00 76.56 80 GLU A N 1
ATOM 637 C CA . GLU A 1 80 ? 2.131 14.351 13.508 1.00 76.56 80 GLU A CA 1
ATOM 638 C C . GLU A 1 80 ? 1.601 15.764 13.798 1.00 76.56 80 GLU A C 1
ATOM 640 O O . GLU A 1 80 ? 1.448 16.154 14.963 1.00 76.56 80 GLU A O 1
ATOM 645 N N . SER A 1 81 ? 1.237 16.520 12.757 1.00 75.94 81 SER A N 1
ATOM 646 C CA . SER A 1 81 ? 0.648 17.851 12.929 1.00 75.94 81 SER A CA 1
ATOM 647 C C . SER A 1 81 ? -0.739 17.786 13.579 1.00 75.94 81 SER A C 1
ATOM 649 O O . SER A 1 81 ? -1.031 18.581 14.475 1.00 75.94 81 SER A O 1
ATOM 651 N N . ALA A 1 82 ? -1.563 16.790 13.233 1.00 76.25 82 ALA A N 1
ATOM 652 C CA . ALA A 1 82 ? -2.857 16.554 13.873 1.00 76.25 82 ALA A CA 1
ATOM 653 C C . ALA A 1 82 ? -2.729 16.152 15.357 1.00 76.25 82 ALA A C 1
ATOM 655 O O . ALA A 1 82 ? -3.549 16.570 16.176 1.00 76.25 82 ALA A O 1
ATOM 656 N N . LYS A 1 83 ? -1.688 15.394 15.741 1.00 73.50 83 LYS A N 1
ATOM 657 C CA . LYS A 1 83 ? -1.385 15.091 17.158 1.00 73.50 83 LYS A CA 1
ATOM 658 C C . LYS A 1 83 ? -1.014 16.355 17.954 1.00 73.50 83 LYS A C 1
ATOM 660 O O . LYS A 1 83 ? -1.314 16.433 19.141 1.00 73.50 83 LYS A O 1
ATOM 665 N N . THR A 1 84 ? -0.436 17.360 17.295 1.00 78.50 84 THR A N 1
ATOM 666 C CA . THR A 1 84 ? 0.024 18.628 17.901 1.00 78.50 84 THR A CA 1
ATOM 667 C C . THR A 1 84 ? -1.066 19.721 17.925 1.00 78.50 84 THR A C 1
ATOM 669 O O . THR A 1 84 ? -0.795 20.868 18.273 1.00 78.50 84 THR A O 1
ATOM 672 N N . GLY A 1 85 ? -2.318 19.383 17.588 1.00 74.56 85 GLY A N 1
ATOM 673 C CA . GLY A 1 85 ? -3.456 20.316 17.598 1.00 74.56 85 GLY A CA 1
ATOM 674 C C . GLY A 1 85 ? -3.862 20.862 16.224 1.00 74.56 85 GLY A C 1
ATOM 675 O O . GLY A 1 85 ? -4.650 21.803 16.159 1.00 74.56 85 GLY A O 1
ATOM 676 N N . GLY A 1 86 ? -3.337 20.292 15.135 1.00 70.50 86 GLY A N 1
ATOM 677 C CA . GLY A 1 86 ? -3.783 20.572 13.768 1.00 70.50 86 GLY A CA 1
ATOM 678 C C . GLY A 1 86 ? -5.150 19.963 13.428 1.00 70.50 86 GLY A C 1
ATOM 679 O O . GLY A 1 86 ? -5.669 19.103 14.142 1.00 70.50 86 GLY A O 1
ATOM 680 N N . ASP A 1 87 ? -5.728 20.410 12.310 1.00 66.56 87 ASP A N 1
ATOM 681 C CA . ASP A 1 87 ? -7.037 19.949 11.840 1.00 66.56 87 ASP A CA 1
ATOM 682 C C . ASP A 1 87 ? -6.988 18.467 11.425 1.00 66.56 87 ASP A C 1
ATOM 684 O O . ASP A 1 87 ? -6.082 18.027 10.709 1.00 66.56 87 ASP A O 1
ATOM 688 N N . LYS A 1 88 ? -7.950 17.667 11.899 1.00 63.22 88 LYS A N 1
ATOM 689 C CA . LYS A 1 88 ? -7.968 16.219 11.643 1.00 63.22 88 LYS A CA 1
ATOM 690 C C . LYS A 1 88 ? -8.542 15.954 10.261 1.00 63.22 88 LYS A C 1
ATOM 692 O O . LYS A 1 88 ? -9.754 16.009 10.064 1.00 63.22 88 LYS A O 1
ATOM 697 N N . VAL A 1 89 ? -7.686 15.577 9.318 1.00 64.50 89 VAL A N 1
ATOM 698 C CA . VAL A 1 89 ? -8.159 15.121 8.010 1.00 64.50 89 VAL A CA 1
ATOM 699 C C . VAL A 1 89 ? -8.766 13.718 8.146 1.00 64.50 89 VAL A C 1
ATOM 701 O O . VAL A 1 89 ? -8.115 12.775 8.606 1.00 64.50 89 VAL A O 1
ATOM 704 N N . ALA A 1 90 ? -10.045 13.588 7.787 1.00 62.56 90 ALA A N 1
ATOM 705 C CA . ALA A 1 90 ? -10.784 12.332 7.842 1.00 62.56 90 ALA A CA 1
ATOM 706 C C . ALA A 1 90 ? -10.464 11.461 6.616 1.00 62.56 90 ALA A C 1
ATOM 708 O O . ALA A 1 90 ? -11.109 11.559 5.574 1.00 62.56 90 ALA A O 1
ATOM 709 N N . TRP A 1 91 ? -9.444 10.616 6.750 1.00 63.62 91 TRP A N 1
ATOM 7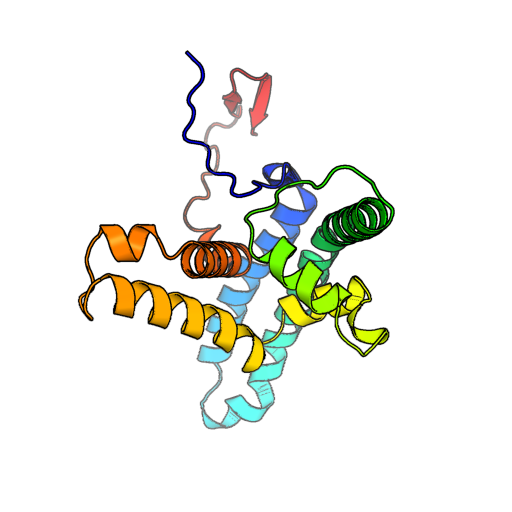10 C CA . TRP A 1 91 ? -9.103 9.583 5.772 1.00 63.62 91 TRP A CA 1
ATOM 711 C C . TRP A 1 91 ? -9.905 8.300 6.030 1.00 63.62 91 TRP A C 1
ATOM 713 O O . TRP A 1 91 ? -9.921 7.824 7.165 1.00 63.62 91 TRP A O 1
ATOM 723 N N . ASN A 1 92 ? -10.522 7.734 4.987 1.00 65.00 92 ASN A N 1
ATOM 724 C CA . ASN A 1 92 ? -11.321 6.496 5.049 1.00 65.00 92 ASN A CA 1
ATOM 725 C C . ASN A 1 92 ? -10.703 5.327 4.248 1.00 65.00 92 ASN A C 1
ATOM 727 O O . ASN A 1 92 ? -11.396 4.371 3.904 1.00 65.00 92 ASN A O 1
ATOM 731 N N . ASP A 1 93 ? -9.411 5.390 3.931 1.00 67.56 93 ASP A N 1
ATOM 732 C CA . ASP A 1 93 ? -8.684 4.350 3.201 1.00 67.56 93 ASP A CA 1
ATOM 733 C C . ASP A 1 93 ? -7.805 3.493 4.127 1.00 67.56 93 ASP A C 1
ATOM 735 O O . ASP A 1 93 ? -7.315 3.954 5.163 1.00 67.56 93 ASP A O 1
ATOM 739 N N . TYR A 1 94 ? -7.587 2.233 3.731 1.00 65.19 94 TYR A N 1
ATOM 740 C CA . TYR A 1 94 ? -6.784 1.262 4.485 1.00 65.19 94 TYR A CA 1
ATOM 741 C C . TYR A 1 94 ? -5.378 1.792 4.774 1.00 65.19 94 TYR A C 1
ATOM 743 O O . TYR A 1 94 ? -4.892 1.683 5.898 1.00 65.19 94 TYR A O 1
ATOM 751 N N . THR A 1 95 ? -4.754 2.451 3.790 1.00 65.69 95 THR A N 1
ATOM 752 C CA . THR A 1 95 ? -3.402 2.989 3.954 1.00 65.69 95 THR A CA 1
ATOM 753 C C . THR A 1 95 ? -3.311 3.990 5.107 1.00 65.69 95 THR A C 1
ATOM 755 O O . THR A 1 95 ? -2.334 4.012 5.853 1.00 65.69 95 THR A O 1
ATOM 758 N N . SER A 1 96 ? -4.340 4.808 5.322 1.00 69.00 96 SER A N 1
ATOM 759 C CA . SER A 1 96 ? -4.334 5.756 6.439 1.00 69.00 96 SER A CA 1
ATOM 760 C C . SER A 1 96 ? -4.633 5.101 7.783 1.00 69.00 96 SER A C 1
ATOM 762 O O . SER A 1 96 ? -4.154 5.593 8.802 1.00 69.00 96 SER A O 1
ATOM 764 N N . TRP A 1 97 ? -5.412 4.018 7.803 1.00 69.25 97 TRP A N 1
ATOM 765 C CA . TRP A 1 97 ? -5.619 3.212 9.007 1.00 69.25 97 TRP A CA 1
ATOM 766 C C . TRP A 1 97 ? -4.312 2.541 9.439 1.00 69.25 97 TRP A C 1
ATOM 768 O O . TRP A 1 97 ? -3.829 2.809 10.534 1.00 69.25 97 TRP A O 1
ATOM 778 N N . TYR A 1 98 ? -3.657 1.818 8.534 1.00 71.44 98 TYR A N 1
ATOM 779 C CA . TYR A 1 98 ? -2.402 1.136 8.838 1.00 71.44 98 TYR A CA 1
ATOM 780 C C . TYR A 1 98 ? -1.269 2.113 9.192 1.00 71.44 98 TYR A C 1
ATOM 782 O O . TYR A 1 98 ? -0.466 1.842 10.077 1.00 71.44 98 TYR A O 1
ATOM 790 N N . ILE A 1 99 ? -1.203 3.301 8.574 1.00 71.88 99 ILE A N 1
ATOM 791 C CA . ILE A 1 99 ? -0.227 4.321 9.001 1.00 71.88 99 ILE A CA 1
ATOM 792 C C . ILE A 1 99 ? -0.489 4.776 10.449 1.00 71.88 99 ILE A C 1
ATOM 794 O O . ILE A 1 99 ? 0.474 5.024 11.172 1.00 71.88 99 ILE A O 1
ATOM 798 N N . LYS A 1 100 ? -1.749 4.895 10.894 1.00 72.62 100 LYS A N 1
ATOM 799 C CA . LYS A 1 100 ? -2.060 5.239 12.296 1.00 72.62 100 LYS A CA 1
ATOM 800 C C . LYS A 1 100 ? -1.631 4.127 13.245 1.00 72.62 100 LYS A C 1
ATOM 802 O O . LYS A 1 100 ? -0.993 4.423 14.248 1.00 72.62 100 LYS A O 1
ATOM 807 N N . GLU A 1 101 ? -1.931 2.885 12.888 1.00 70.69 101 GLU A N 1
ATOM 808 C CA . GLU A 1 101 ? -1.532 1.699 13.646 1.00 70.69 101 GLU A CA 1
ATOM 809 C C . GLU A 1 101 ? -0.013 1.648 13.832 1.00 70.69 101 GLU A C 1
ATOM 811 O O . GLU A 1 101 ? 0.496 1.605 14.951 1.00 70.69 101 GLU A O 1
ATOM 816 N N . VAL A 1 102 ? 0.731 1.789 12.733 1.00 69.00 102 VAL A N 1
ATOM 817 C CA . VAL A 1 102 ? 2.192 1.779 12.775 1.00 69.00 102 VAL A CA 1
ATOM 818 C C . VAL A 1 102 ? 2.759 3.000 13.505 1.00 69.00 102 VAL A C 1
ATOM 820 O O . VAL A 1 102 ? 3.756 2.883 14.216 1.00 69.00 102 VAL A O 1
ATOM 823 N N . ALA A 1 103 ? 2.130 4.175 13.392 1.00 68.88 103 ALA A N 1
ATOM 824 C CA . ALA A 1 103 ? 2.550 5.366 14.133 1.00 68.88 103 ALA A CA 1
ATOM 825 C C . ALA A 1 103 ? 2.434 5.191 15.657 1.00 68.88 103 ALA A C 1
ATOM 827 O O . ALA A 1 103 ? 3.171 5.846 16.402 1.00 68.88 103 ALA A O 1
ATOM 828 N N . ASP A 1 104 ? 1.535 4.319 16.111 1.00 70.81 104 ASP A N 1
ATOM 829 C CA . ASP A 1 104 ? 1.327 4.002 17.521 1.00 70.81 104 ASP A CA 1
ATOM 830 C C . ASP A 1 104 ? 2.086 2.727 17.957 1.00 70.81 104 ASP A C 1
ATOM 832 O O . ASP A 1 104 ? 2.143 2.423 19.151 1.00 70.81 104 ASP A O 1
ATOM 836 N N . HIS A 1 105 ? 2.771 2.038 17.032 1.00 69.69 105 HIS A N 1
ATOM 837 C CA . HIS A 1 105 ? 3.558 0.839 17.324 1.00 69.69 105 HIS A CA 1
ATOM 838 C C . HIS A 1 105 ? 4.711 1.141 18.306 1.00 69.69 105 HIS A C 1
ATOM 840 O O . HIS A 1 105 ? 5.383 2.174 18.171 1.00 69.69 105 HIS A O 1
ATOM 846 N N . PRO A 1 106 ? 4.977 0.282 19.310 1.00 71.19 106 PRO A N 1
ATOM 847 C CA . PRO A 1 106 ? 6.002 0.525 20.330 1.00 71.19 106 PRO A CA 1
ATOM 848 C C . PRO A 1 106 ? 7.432 0.569 19.774 1.00 71.19 106 PRO A C 1
ATOM 850 O O . PRO A 1 106 ? 8.276 1.271 20.332 1.00 71.19 106 PRO A O 1
ATOM 853 N N . ASP A 1 107 ? 7.712 -0.142 18.677 1.00 76.12 107 ASP A N 1
ATOM 854 C CA . ASP A 1 107 ? 9.023 -0.110 18.023 1.00 76.12 107 ASP A CA 1
ATOM 855 C C . ASP A 1 107 ? 9.169 1.112 17.099 1.00 76.12 107 ASP A C 1
ATOM 857 O O . ASP A 1 107 ? 8.413 1.301 16.145 1.00 76.12 107 ASP A O 1
ATOM 861 N N . LEU A 1 108 ? 10.204 1.915 17.353 1.00 67.88 108 LEU A N 1
ATOM 862 C CA . LEU A 1 108 ? 10.569 3.079 16.548 1.00 67.88 108 LEU A CA 1
ATOM 863 C C . LEU A 1 108 ? 10.984 2.705 15.120 1.00 67.88 108 LEU A C 1
ATOM 865 O O . LEU A 1 108 ? 10.825 3.525 14.217 1.00 67.88 108 LEU A O 1
ATOM 869 N N . THR A 1 109 ? 11.511 1.494 14.893 1.00 69.00 109 THR A N 1
ATOM 870 C CA . THR A 1 109 ? 11.937 1.092 13.543 1.00 69.00 109 THR A CA 1
ATOM 871 C C . THR A 1 109 ? 10.752 0.894 12.606 1.00 69.00 109 THR A C 1
ATOM 873 O O . THR A 1 109 ? 10.858 1.173 11.410 1.00 69.00 109 THR A O 1
ATOM 876 N N . GLU A 1 110 ? 9.612 0.463 13.141 1.00 67.38 110 GLU A N 1
ATOM 877 C CA . GLU A 1 110 ? 8.397 0.228 12.365 1.00 67.38 110 GLU A CA 1
ATOM 878 C C . GLU A 1 110 ? 7.721 1.529 11.949 1.00 67.38 110 GLU A C 1
ATOM 880 O O . GLU A 1 110 ? 7.155 1.588 10.866 1.00 67.38 110 GLU A O 1
ATOM 885 N N . ARG A 1 111 ? 7.920 2.615 12.705 1.00 69.06 111 ARG A N 1
ATOM 886 C CA . ARG A 1 111 ? 7.403 3.958 12.389 1.00 69.06 111 ARG A CA 1
ATOM 887 C C . ARG A 1 111 ? 8.026 4.596 11.144 1.00 69.06 111 ARG A C 1
ATOM 889 O O . ARG A 1 111 ? 7.560 5.642 10.695 1.00 69.06 111 ARG A O 1
ATOM 896 N N . THR A 1 112 ? 9.092 4.010 10.593 1.00 72.50 112 THR A N 1
ATOM 897 C CA . THR A 1 112 ? 9.795 4.582 9.439 1.00 72.50 112 THR A CA 1
ATOM 898 C C . THR A 1 112 ? 9.010 4.364 8.139 1.00 72.50 112 THR A C 1
ATOM 900 O O . THR A 1 112 ? 8.568 3.244 7.865 1.00 72.50 112 THR A O 1
ATOM 903 N N . PRO A 1 113 ? 8.848 5.399 7.291 1.00 67.69 113 PRO A N 1
ATOM 904 C CA . PRO A 1 113 ? 8.098 5.293 6.038 1.00 67.69 113 PRO A CA 1
ATOM 905 C C . PRO A 1 113 ? 8.650 4.218 5.093 1.00 67.69 113 PRO A C 1
ATOM 907 O O . PRO A 1 113 ? 7.888 3.614 4.339 1.00 67.69 113 PRO A O 1
ATOM 910 N N . GLU A 1 114 ? 9.951 3.943 5.156 1.00 70.88 114 GLU A N 1
ATOM 911 C CA . GLU A 1 114 ? 10.636 2.920 4.366 1.00 70.88 114 GLU A CA 1
ATOM 912 C C . GLU A 1 114 ? 10.289 1.500 4.833 1.00 70.88 114 GLU A C 1
ATOM 914 O O . GLU A 1 114 ? 10.099 0.596 4.014 1.00 70.88 114 GLU A O 1
ATOM 919 N N . LYS A 1 115 ? 10.178 1.279 6.150 1.00 68.94 115 LYS A N 1
ATOM 920 C CA . LYS A 1 115 ? 9.772 -0.024 6.685 1.00 68.94 115 LYS A CA 1
ATOM 921 C C . LYS A 1 115 ? 8.284 -0.249 6.473 1.00 68.94 115 LYS A C 1
ATOM 923 O O . LYS A 1 115 ? 7.926 -1.306 5.973 1.00 68.94 115 LYS A O 1
ATOM 928 N N . ILE A 1 116 ? 7.466 0.783 6.694 1.00 67.25 116 ILE A N 1
ATOM 929 C CA . ILE A 1 116 ? 6.052 0.815 6.310 1.00 67.25 116 ILE A CA 1
ATOM 930 C C . ILE A 1 116 ? 5.923 0.372 4.847 1.00 67.25 116 ILE A C 1
ATOM 932 O O . ILE A 1 116 ? 5.298 -0.643 4.571 1.00 67.25 116 ILE A O 1
ATOM 936 N N . GLN A 1 117 ? 6.577 1.053 3.900 1.00 63.25 117 GLN A N 1
ATOM 937 C CA . GLN A 1 117 ? 6.568 0.692 2.474 1.00 63.25 117 GLN A CA 1
ATOM 938 C C . GLN A 1 117 ? 6.873 -0.790 2.213 1.00 63.25 117 GLN A C 1
ATOM 940 O O . GLN A 1 117 ? 6.133 -1.422 1.462 1.00 63.25 117 GLN A O 1
ATOM 945 N N . ARG A 1 118 ? 7.924 -1.338 2.832 1.00 59.94 118 ARG A N 1
ATOM 946 C CA . ARG A 1 118 ? 8.298 -2.752 2.685 1.00 59.94 118 ARG A CA 1
ATOM 947 C C . ARG A 1 118 ? 7.290 -3.720 3.291 1.00 59.94 118 ARG A C 1
ATOM 949 O O . ARG A 1 118 ? 7.102 -4.796 2.735 1.00 59.94 118 ARG A O 1
ATOM 956 N N . THR A 1 119 ? 6.659 -3.364 4.403 1.00 59.12 119 THR A N 1
ATOM 957 C CA . THR A 1 119 ? 5.656 -4.221 5.043 1.00 59.12 119 THR A CA 1
ATOM 958 C C . THR A 1 119 ? 4.371 -4.276 4.218 1.00 59.12 119 THR A C 1
ATOM 960 O O . THR A 1 119 ? 3.771 -5.333 4.111 1.00 5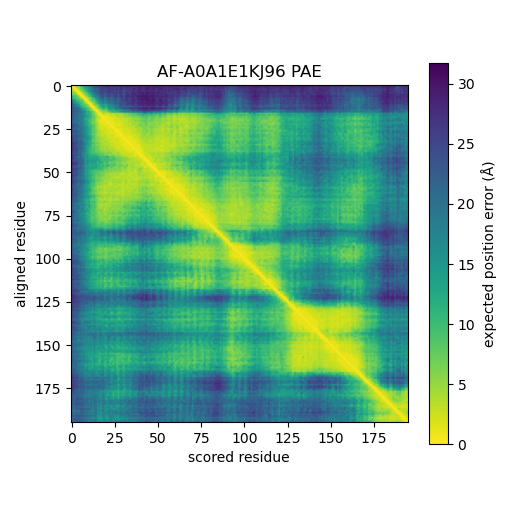9.12 119 THR A O 1
ATOM 963 N N . TYR A 1 120 ? 4.004 -3.201 3.514 1.00 54.91 120 TYR A N 1
ATOM 964 C CA . TYR A 1 120 ? 2.868 -3.232 2.579 1.00 54.91 120 TYR A CA 1
ATOM 965 C C . TYR A 1 120 ? 3.065 -4.170 1.369 1.00 54.91 120 TYR A C 1
ATOM 967 O O . TYR A 1 120 ? 2.076 -4.549 0.747 1.00 54.91 120 TYR A O 1
ATOM 975 N N . SER A 1 121 ? 4.303 -4.522 0.990 1.00 47.25 121 SER A N 1
ATOM 976 C CA . SER A 1 121 ? 4.589 -5.357 -0.192 1.00 47.25 121 SER A CA 1
ATOM 977 C C . SER A 1 121 ? 4.836 -6.843 0.114 1.00 47.25 121 SER A C 1
ATOM 979 O O . SER A 1 121 ? 4.978 -7.637 -0.816 1.00 47.25 121 SER A O 1
ATOM 981 N N . PHE A 1 122 ? 4.856 -7.244 1.390 1.00 38.12 122 PHE A N 1
ATOM 982 C CA . PHE A 1 122 ? 5.115 -8.619 1.843 1.00 38.12 122 PHE A CA 1
ATOM 983 C C . PHE A 1 122 ? 4.112 -9.032 2.943 1.00 38.12 122 PHE A C 1
ATOM 985 O O . PHE A 1 122 ? 3.545 -8.171 3.600 1.00 38.12 122 PHE A O 1
ATOM 992 N N . PRO A 1 123 ? 3.785 -10.330 3.089 1.00 39.19 123 PRO A N 1
ATOM 993 C CA . PRO A 1 123 ? 2.449 -10.770 3.479 1.00 39.19 123 PRO A CA 1
ATOM 994 C C . PRO A 1 123 ? 2.082 -10.418 4.924 1.00 39.19 123 PRO A C 1
ATOM 996 O O . PRO A 1 123 ? 2.729 -10.866 5.865 1.00 39.19 123 PRO A O 1
ATOM 999 N N . ILE A 1 124 ? 0.998 -9.648 5.015 1.00 46.44 124 ILE A N 1
ATOM 1000 C CA . ILE A 1 124 ? -0.078 -9.606 6.009 1.00 46.44 124 ILE A CA 1
ATOM 1001 C C . ILE A 1 124 ? 0.215 -10.356 7.314 1.00 46.44 124 ILE A C 1
ATOM 1003 O O . ILE A 1 124 ? 0.150 -11.589 7.372 1.00 46.44 124 ILE A O 1
ATOM 1007 N N . ALA A 1 125 ? 0.495 -9.590 8.366 1.00 49.25 125 ALA A N 1
ATOM 1008 C CA . ALA A 1 125 ? 0.585 -10.119 9.712 1.00 49.25 125 ALA A CA 1
ATOM 1009 C C . ALA A 1 125 ? -0.794 -10.646 10.146 1.00 49.25 125 ALA A C 1
ATOM 1011 O O . ALA A 1 125 ? -1.838 -10.108 9.777 1.00 49.25 125 ALA A O 1
ATOM 1012 N N . ALA A 1 126 ? -0.819 -11.732 10.919 1.00 50.41 126 ALA A N 1
ATOM 1013 C CA . ALA A 1 126 ? -2.072 -12.303 11.415 1.00 50.41 126 ALA A CA 1
ATOM 1014 C C . ALA A 1 126 ? -2.822 -11.336 12.352 1.00 50.41 126 ALA A C 1
ATOM 1016 O O . ALA A 1 126 ? -4.039 -11.466 12.507 1.00 50.41 126 ALA A O 1
ATOM 1017 N N . GLU A 1 127 ? -2.103 -10.378 12.947 1.00 58.84 127 GLU A N 1
ATOM 1018 C CA . GLU A 1 127 ? -2.665 -9.322 13.785 1.00 58.84 127 GLU A CA 1
ATOM 1019 C C . GLU A 1 127 ? -3.552 -8.347 12.985 1.00 58.84 127 GLU A C 1
ATOM 1021 O O . GLU A 1 127 ? -4.654 -8.045 13.438 1.00 58.84 127 GLU A O 1
ATOM 1026 N N . ASP A 1 128 ? -3.165 -7.968 11.758 1.00 58.81 128 ASP A N 1
ATOM 1027 C CA . ASP A 1 128 ? -3.903 -7.001 10.916 1.00 58.81 128 ASP A CA 1
ATOM 1028 C C . ASP A 1 128 ? -5.330 -7.477 10.568 1.00 58.81 128 ASP A C 1
ATOM 1030 O O . ASP A 1 128 ? -6.244 -6.688 10.322 1.00 58.81 128 ASP A O 1
ATOM 1034 N N . PHE A 1 129 ? -5.551 -8.794 10.549 1.00 66.56 129 PHE A N 1
ATOM 1035 C CA . PHE A 1 129 ? -6.863 -9.372 10.263 1.00 66.56 129 PHE A CA 1
ATOM 1036 C C . PHE A 1 129 ? -7.807 -9.389 11.464 1.00 66.56 129 PHE A C 1
ATOM 1038 O O . PHE A 1 129 ? -9.000 -9.608 11.255 1.00 66.56 129 PHE A O 1
ATOM 1045 N N . GLN A 1 130 ? -7.319 -9.210 12.694 1.00 72.69 130 GLN A N 1
ATOM 1046 C CA . GLN A 1 130 ? -8.181 -9.270 13.878 1.00 72.69 130 GLN A CA 1
ATOM 1047 C C . GLN A 1 130 ? -9.171 -8.110 13.888 1.00 72.69 130 GLN A C 1
ATOM 1049 O O . GLN A 1 130 ? -10.364 -8.344 14.023 1.00 72.69 130 GLN A O 1
ATOM 1054 N N . GLU A 1 131 ? -8.729 -6.887 13.587 1.00 73.88 131 GLU A N 1
ATOM 1055 C CA . GLU A 1 131 ? -9.638 -5.735 13.543 1.00 73.88 131 GLU A CA 1
ATOM 1056 C C . GLU A 1 131 ? -10.713 -5.876 12.446 1.00 73.88 131 GLU A C 1
ATOM 1058 O O . GLU A 1 131 ? -11.862 -5.464 12.626 1.00 73.88 131 GLU A O 1
ATOM 1063 N N . ILE A 1 132 ? -10.363 -6.488 11.309 1.00 80.06 132 ILE A N 1
ATOM 1064 C CA . ILE A 1 132 ? -11.319 -6.788 10.234 1.00 80.06 132 ILE A CA 1
ATOM 1065 C C . ILE A 1 132 ? -12.302 -7.876 10.686 1.00 80.06 132 ILE A C 1
ATOM 1067 O O . ILE A 1 132 ? -13.494 -7.778 10.399 1.00 80.06 132 ILE A O 1
ATOM 1071 N N . ARG A 1 133 ? -11.829 -8.906 11.399 1.00 83.88 133 ARG A N 1
ATOM 1072 C CA . ARG A 1 133 ? -12.685 -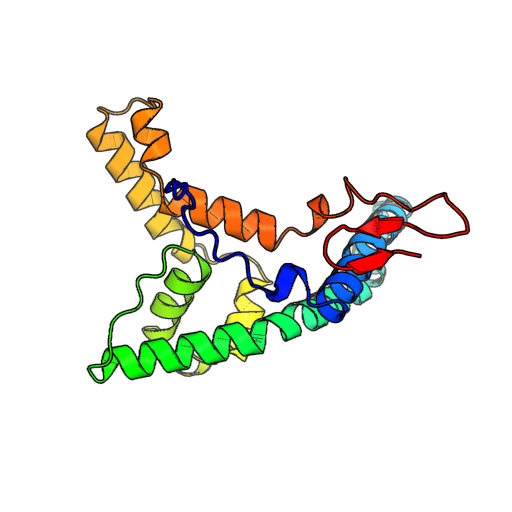9.965 11.955 1.00 83.88 133 ARG A CA 1
ATOM 1073 C C . ARG A 1 133 ? -13.654 -9.407 12.987 1.00 83.88 133 ARG A C 1
ATOM 1075 O O . ARG A 1 133 ? -14.840 -9.690 12.873 1.00 83.88 133 ARG A O 1
ATOM 1082 N N . ASP A 1 134 ? -13.183 -8.564 13.896 1.00 85.38 134 ASP A N 1
ATOM 1083 C CA . ASP A 1 134 ? -14.015 -7.922 14.913 1.00 85.38 134 ASP A CA 1
ATOM 1084 C C . ASP A 1 134 ? -15.110 -7.049 14.276 1.00 85.38 134 ASP A C 1
ATOM 1086 O O . ASP A 1 134 ? -16.263 -7.078 14.707 1.00 85.38 134 ASP A O 1
ATOM 1090 N N . ASP A 1 135 ? -14.785 -6.308 13.208 1.00 85.88 135 ASP A N 1
ATOM 1091 C CA . ASP A 1 135 ? -15.755 -5.510 12.441 1.00 85.88 135 ASP A CA 1
ATOM 1092 C C . ASP A 1 135 ? -16.819 -6.400 11.774 1.00 85.88 135 ASP A C 1
ATOM 1094 O O . ASP A 1 135 ? -18.019 -6.138 11.879 1.00 85.88 135 ASP A O 1
ATOM 1098 N N . ILE A 1 136 ? -16.389 -7.501 11.146 1.00 88.00 136 ILE A N 1
ATOM 1099 C CA . ILE A 1 136 ? -17.271 -8.499 10.523 1.00 88.00 136 ILE A CA 1
ATOM 1100 C C . ILE A 1 136 ? -18.187 -9.146 11.569 1.00 88.00 136 ILE A C 1
ATOM 1102 O O . ILE A 1 136 ? -19.388 -9.278 11.329 1.00 88.00 136 ILE A O 1
ATOM 1106 N N . GLU A 1 137 ? -17.645 -9.541 12.720 1.00 90.38 137 GLU A N 1
ATOM 1107 C CA . GLU A 1 137 ? -18.393 -10.174 13.808 1.00 90.38 137 GLU A CA 1
ATOM 1108 C C . GLU A 1 137 ? -19.401 -9.210 14.442 1.00 90.38 137 GLU A C 1
ATOM 1110 O O . GLU A 1 137 ? -20.550 -9.592 14.674 1.00 90.38 137 GLU A O 1
ATOM 1115 N N . CYS A 1 138 ? -19.018 -7.947 14.645 1.00 88.38 138 CYS A N 1
ATOM 1116 C CA . CYS A 1 138 ? -19.899 -6.904 15.163 1.00 88.38 138 CYS A CA 1
ATOM 1117 C C . CYS A 1 138 ? -21.090 -6.658 14.223 1.00 88.38 138 CYS A C 1
ATOM 1119 O O . CYS A 1 138 ? -22.246 -6.734 14.645 1.00 88.38 138 CYS A O 1
ATOM 1121 N N . VAL A 1 139 ? -20.826 -6.457 12.927 1.00 89.88 139 VAL A N 1
ATOM 1122 C CA . VAL A 1 139 ? -21.878 -6.256 11.918 1.00 89.88 139 VAL A CA 1
ATOM 1123 C C . VAL A 1 139 ? -22.770 -7.495 11.789 1.00 89.88 139 VAL A C 1
ATOM 1125 O O . VAL A 1 139 ? -23.990 -7.381 11.659 1.00 89.88 139 VAL A O 1
ATOM 1128 N N . LEU A 1 140 ? -22.200 -8.698 11.872 1.00 90.88 140 LEU A N 1
ATOM 1129 C CA . LEU A 1 140 ? -22.975 -9.934 11.809 1.00 90.88 140 LEU A CA 1
ATOM 1130 C C . LEU A 1 140 ? -23.889 -10.101 13.034 1.00 90.88 140 LEU A C 1
ATOM 1132 O O . LEU A 1 140 ? -25.033 -10.539 12.887 1.00 90.88 140 LEU A O 1
ATOM 1136 N N . ALA A 1 141 ? -23.418 -9.731 14.228 1.00 90.81 141 ALA A N 1
ATOM 1137 C CA . ALA A 1 141 ? -24.213 -9.760 15.453 1.00 90.81 141 ALA A CA 1
ATOM 1138 C C . ALA A 1 141 ? -25.388 -8.768 15.399 1.00 90.81 141 ALA A C 1
ATOM 1140 O O . ALA A 1 141 ? -26.514 -9.130 15.749 1.00 90.81 141 ALA A O 1
ATOM 1141 N N . GLU A 1 142 ? -25.162 -7.552 14.897 1.00 90.62 142 GLU A N 1
ATOM 1142 C CA . GLU A 1 142 ? -26.206 -6.531 14.723 1.00 90.62 142 GLU A CA 1
ATOM 1143 C C . GLU A 1 142 ? -27.322 -6.971 13.763 1.00 90.62 142 GLU A C 1
ATOM 1145 O O . GLU A 1 142 ? -28.492 -6.656 13.982 1.00 90.62 142 GLU A O 1
ATOM 1150 N N . HIS A 1 143 ? -26.983 -7.740 12.725 1.00 89.50 143 HIS A N 1
ATOM 1151 C CA . HIS A 1 143 ? -27.938 -8.272 11.748 1.00 89.50 143 HIS A CA 1
ATOM 1152 C C . HIS A 1 143 ? -28.478 -9.668 12.123 1.00 89.50 143 HIS A C 1
ATOM 1154 O O . HIS A 1 143 ? -29.039 -10.388 11.292 1.00 89.50 143 HIS A O 1
ATOM 1160 N N . GLY A 1 144 ? -28.340 -10.068 13.394 1.00 87.88 144 GLY A N 1
ATOM 1161 C CA . GLY A 1 144 ? -28.925 -11.301 13.924 1.00 87.88 144 GLY A CA 1
ATOM 1162 C C . GLY A 1 144 ? -28.321 -12.575 13.331 1.00 87.88 144 GLY A C 1
ATOM 1163 O O . GLY A 1 144 ? -29.029 -13.568 13.149 1.00 87.88 144 GLY A O 1
ATOM 1164 N N . GLY A 1 145 ? -27.033 -12.544 12.981 1.00 86.44 145 GLY A N 1
ATOM 1165 C CA . GLY A 1 145 ? -26.306 -13.690 12.434 1.00 86.44 145 GLY A CA 1
ATOM 1166 C C . GLY A 1 145 ? -26.596 -13.982 10.962 1.00 86.44 145 GLY A C 1
ATOM 1167 O O . GLY A 1 145 ? -26.244 -15.057 10.476 1.00 86.44 145 GLY A O 1
ATOM 1168 N N . LYS A 1 146 ? -27.263 -13.068 10.244 1.00 88.56 146 LYS A N 1
ATOM 1169 C CA . LYS A 1 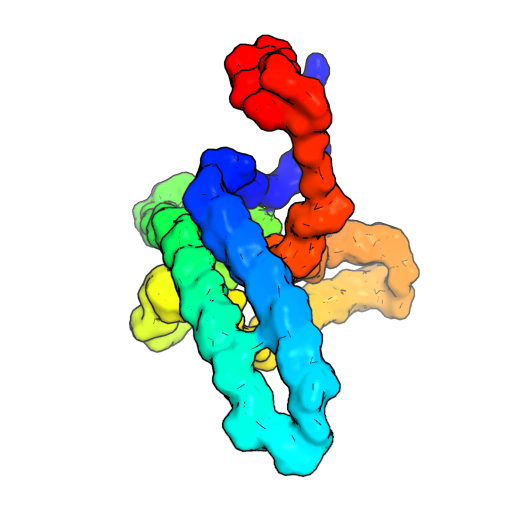146 ? -27.622 -13.239 8.832 1.00 88.56 146 LYS A CA 1
ATOM 1170 C C . LYS A 1 146 ? -26.940 -12.190 7.964 1.00 88.56 146 LYS A C 1
ATOM 1172 O O . LYS A 1 146 ? -26.970 -11.004 8.266 1.00 88.56 146 LYS A O 1
ATOM 1177 N N . TRP A 1 147 ? -26.394 -12.636 6.837 1.00 88.44 147 TRP A N 1
ATOM 1178 C CA . TRP A 1 147 ? -25.857 -11.746 5.814 1.00 88.44 147 TRP A CA 1
ATOM 1179 C C . TRP A 1 147 ? -26.993 -11.152 4.981 1.00 88.44 147 TRP A C 1
ATOM 1181 O O . TRP A 1 147 ? -27.603 -11.846 4.166 1.00 88.44 147 TRP A O 1
ATOM 1191 N N . ASP A 1 148 ? -27.273 -9.866 5.180 1.00 91.19 148 ASP A N 1
ATOM 1192 C CA . ASP A 1 148 ? -28.142 -9.073 4.316 1.00 91.19 148 ASP A CA 1
ATOM 1193 C C . ASP A 1 148 ? -27.331 -8.001 3.556 1.00 91.19 148 ASP A C 1
ATOM 1195 O O . ASP A 1 148 ? -26.147 -7.756 3.806 1.00 91.19 148 ASP A O 1
ATOM 1199 N N . LYS A 1 149 ? -27.956 -7.361 2.563 1.00 89.06 149 LYS A N 1
ATOM 1200 C CA . LYS A 1 149 ? -27.276 -6.341 1.747 1.00 89.06 149 LYS A CA 1
ATOM 1201 C C . LYS A 1 149 ? -26.878 -5.108 2.572 1.00 89.06 149 LYS A C 1
ATOM 1203 O O . LYS A 1 149 ? -25.930 -4.419 2.208 1.00 89.06 149 LYS A O 1
ATOM 1208 N N . ALA A 1 150 ? -27.603 -4.828 3.655 1.00 86.69 150 ALA A N 1
ATOM 1209 C CA . ALA A 1 150 ? -27.328 -3.706 4.544 1.00 86.69 150 ALA A CA 1
ATOM 1210 C C . ALA A 1 150 ? -26.089 -3.966 5.421 1.00 86.69 150 ALA A C 1
ATOM 1212 O O . ALA A 1 150 ? -25.262 -3.071 5.562 1.00 86.69 150 ALA A O 1
ATOM 1213 N N . ALA A 1 151 ? -25.912 -5.198 5.900 1.00 87.62 151 ALA A N 1
ATOM 1214 C CA . ALA A 1 151 ? -24.747 -5.680 6.627 1.00 87.62 151 ALA A CA 1
ATOM 1215 C C . ALA A 1 151 ? -23.504 -5.570 5.750 1.00 87.62 151 ALA A C 1
ATOM 1217 O O . ALA A 1 151 ? -22.527 -4.940 6.137 1.00 87.62 151 ALA A O 1
ATOM 1218 N N . ILE A 1 152 ? -23.569 -6.087 4.518 1.00 86.94 152 ILE A N 1
ATOM 1219 C CA . ILE A 1 152 ? -22.443 -5.996 3.576 1.00 86.94 152 ILE A CA 1
ATOM 1220 C C . ILE A 1 152 ? -22.091 -4.530 3.284 1.00 86.94 152 ILE A C 1
ATOM 1222 O O . ILE A 1 152 ? -20.916 -4.180 3.247 1.00 86.94 152 ILE A O 1
ATOM 1226 N N . ALA A 1 153 ? -23.087 -3.652 3.133 1.00 86.31 153 ALA A N 1
ATOM 1227 C CA . ALA A 1 153 ? -22.849 -2.224 2.917 1.00 86.31 153 ALA A CA 1
ATOM 1228 C C . ALA A 1 153 ? -22.209 -1.513 4.127 1.00 86.31 153 ALA A C 1
ATOM 1230 O O . ALA A 1 153 ? -21.642 -0.435 3.958 1.00 86.31 153 ALA A O 1
ATOM 1231 N N . LYS A 1 154 ? -22.296 -2.092 5.331 1.00 86.62 154 LYS A N 1
ATOM 1232 C CA . LYS A 1 154 ? -21.722 -1.536 6.562 1.00 86.62 154 LYS A CA 1
ATOM 1233 C C . LYS A 1 154 ? -20.248 -1.918 6.763 1.00 86.62 154 LYS A C 1
ATOM 1235 O O . LYS A 1 154 ? -19.550 -1.205 7.482 1.00 86.62 154 LYS A O 1
ATOM 1240 N N . LEU A 1 155 ? -19.755 -2.961 6.082 1.00 86.81 155 LEU A N 1
ATOM 1241 C CA . LEU A 1 155 ? -18.375 -3.473 6.163 1.00 86.81 155 LEU A CA 1
ATOM 1242 C C . LEU A 1 155 ? -17.347 -2.553 5.480 1.00 86.81 155 LEU A C 1
ATOM 1244 O O . LEU A 1 155 ? -16.674 -2.922 4.516 1.00 86.81 155 LEU A O 1
ATOM 1248 N N . THR A 1 156 ? -17.208 -1.335 5.994 1.00 80.81 156 THR A N 1
ATOM 1249 C CA . THR A 1 156 ? -16.363 -0.292 5.395 1.00 80.81 156 THR A CA 1
ATOM 1250 C C . THR A 1 156 ? -14.883 -0.670 5.448 1.00 80.81 156 THR A C 1
ATOM 1252 O O . THR A 1 156 ? -14.159 -0.448 4.481 1.00 80.81 156 THR A O 1
ATOM 1255 N N . LYS A 1 157 ? -14.424 -1.291 6.545 1.00 76.06 157 LYS A N 1
ATOM 1256 C CA . LYS A 1 157 ? -13.020 -1.711 6.686 1.00 76.06 157 LYS A CA 1
ATOM 1257 C C . LYS A 1 157 ? -12.668 -2.829 5.711 1.00 76.06 157 LYS A C 1
ATOM 1259 O O . LYS A 1 157 ? -11.628 -2.778 5.060 1.00 76.06 157 LYS A O 1
ATOM 1264 N N . THR A 1 158 ? -13.572 -3.798 5.572 1.00 81.88 158 THR A N 1
ATOM 1265 C CA . THR A 1 158 ? -13.411 -4.910 4.629 1.00 81.88 158 THR A CA 1
ATOM 1266 C C . THR A 1 158 ? -13.394 -4.403 3.186 1.00 81.88 158 THR A C 1
ATOM 1268 O O . THR A 1 158 ? -12.515 -4.794 2.424 1.00 81.88 158 THR A O 1
ATOM 1271 N N . ASP A 1 159 ? -14.303 -3.495 2.8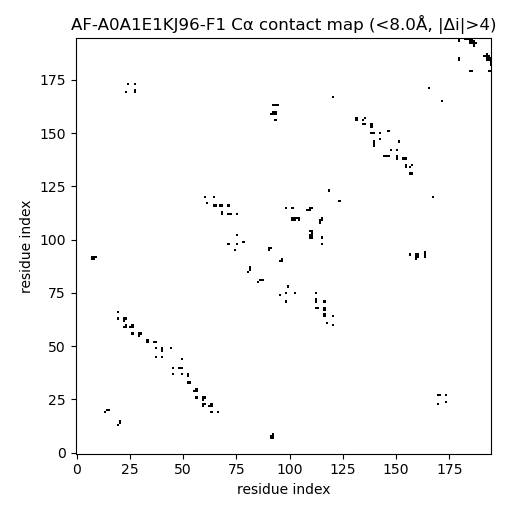08 1.00 79.69 159 ASP A N 1
ATOM 1272 C CA . ASP A 1 159 ? -14.315 -2.897 1.463 1.00 79.69 159 ASP A CA 1
ATOM 1273 C C . ASP A 1 159 ? -13.025 -2.114 1.177 1.00 79.69 159 ASP A C 1
ATOM 1275 O O . ASP A 1 159 ? -12.415 -2.297 0.124 1.00 79.69 159 ASP A O 1
ATOM 1279 N N . SER A 1 160 ? -12.548 -1.308 2.132 1.00 72.81 160 SER A N 1
ATOM 1280 C CA . SER A 1 160 ? -11.281 -0.581 2.000 1.00 72.81 160 SER A CA 1
ATOM 1281 C C . SER A 1 160 ? -10.076 -1.517 1.872 1.00 72.81 160 SER A C 1
ATOM 1283 O O . SER A 1 160 ? -9.213 -1.268 1.032 1.00 72.81 160 SER A O 1
ATOM 1285 N N . ALA A 1 161 ? -10.022 -2.609 2.640 1.00 72.94 161 ALA A N 1
ATOM 1286 C CA . ALA A 1 161 ? -8.960 -3.611 2.530 1.00 72.94 161 ALA A CA 1
ATOM 1287 C C . ALA A 1 161 ? -8.993 -4.332 1.170 1.00 72.94 161 ALA A C 1
ATOM 1289 O O . ALA A 1 161 ? -7.957 -4.515 0.531 1.00 72.94 161 ALA A O 1
ATOM 1290 N N . VAL A 1 162 ? -10.184 -4.688 0.677 1.00 73.12 162 VAL A N 1
ATOM 1291 C CA . VAL A 1 162 ? -10.352 -5.283 -0.657 1.00 73.12 162 VAL A CA 1
ATOM 1292 C C . VAL A 1 162 ? -9.924 -4.297 -1.744 1.00 73.12 162 VAL A C 1
ATOM 1294 O O . VAL A 1 162 ? -9.158 -4.666 -2.628 1.00 73.12 162 VAL A O 1
ATOM 1297 N N . ARG A 1 163 ? -10.335 -3.029 -1.669 1.00 69.38 163 ARG A N 1
ATOM 1298 C CA . ARG A 1 163 ? -9.915 -2.001 -2.634 1.00 69.38 163 ARG A CA 1
ATOM 1299 C C . ARG A 1 163 ? -8.410 -1.773 -2.633 1.00 69.38 163 ARG A C 1
ATOM 1301 O O . ARG A 1 163 ? -7.823 -1.692 -3.707 1.00 69.38 163 ARG A O 1
ATOM 1308 N N . GLU A 1 164 ? -7.787 -1.711 -1.462 1.00 64.00 164 GLU A N 1
ATOM 1309 C CA . GLU A 1 164 ? -6.340 -1.524 -1.354 1.00 64.00 164 GLU A CA 1
ATOM 1310 C C . GLU A 1 164 ? -5.578 -2.752 -1.861 1.00 64.00 164 GLU A C 1
ATOM 1312 O O . GLU A 1 164 ? -4.620 -2.617 -2.618 1.00 64.00 164 GLU A O 1
ATOM 1317 N N . SER A 1 165 ? -6.037 -3.961 -1.523 1.00 62.41 165 SER A N 1
ATOM 1318 C CA . SER A 1 165 ? -5.434 -5.196 -2.037 1.00 62.41 165 SER A CA 1
ATOM 1319 C C . SER A 1 165 ? -5.547 -5.303 -3.555 1.00 62.41 165 SER A C 1
ATOM 1321 O O . SER A 1 165 ? -4.591 -5.734 -4.191 1.00 62.41 165 SER A O 1
ATOM 1323 N N . LEU A 1 166 ? -6.651 -4.839 -4.149 1.00 57.75 166 LEU A N 1
ATOM 1324 C CA . LEU A 1 166 ? -6.805 -4.741 -5.601 1.00 57.75 166 LEU A CA 1
ATOM 1325 C C . LEU A 1 166 ? -5.930 -3.636 -6.212 1.00 57.75 166 LEU A C 1
ATOM 1327 O O . LEU A 1 166 ? -5.460 -3.799 -7.335 1.00 57.75 166 LEU A O 1
ATOM 1331 N N . GLY A 1 167 ? -5.674 -2.542 -5.486 1.00 59.28 167 GLY A N 1
ATOM 1332 C CA . GLY A 1 167 ? -4.739 -1.486 -5.892 1.00 59.28 167 GLY A CA 1
ATOM 1333 C C . GLY A 1 167 ? -3.272 -1.933 -5.863 1.00 59.28 167 GLY A C 1
ATOM 1334 O O . GLY A 1 167 ? -2.492 -1.563 -6.739 1.00 59.28 167 GLY A O 1
ATOM 1335 N N . ILE A 1 168 ? -2.907 -2.778 -4.895 1.00 50.56 168 ILE A N 1
ATOM 1336 C CA . ILE A 1 168 ? -1.581 -3.407 -4.791 1.00 50.56 168 ILE A CA 1
ATOM 1337 C C . ILE A 1 168 ? -1.461 -4.578 -5.778 1.00 50.56 168 ILE A C 1
ATOM 1339 O O . ILE A 1 168 ? -0.407 -4.771 -6.388 1.00 50.56 168 ILE A O 1
ATOM 1343 N N . SER A 1 169 ? -2.537 -5.346 -5.995 1.00 50.84 169 SER A N 1
ATOM 1344 C CA . SER A 1 169 ? -2.598 -6.398 -7.010 1.00 50.84 169 SER A CA 1
ATOM 1345 C C . SER A 1 169 ? -2.794 -5.774 -8.395 1.00 50.84 169 SER A C 1
ATOM 1347 O O . SER A 1 169 ? -3.849 -5.853 -9.021 1.00 50.84 169 SER A O 1
ATOM 1349 N N . GLN A 1 170 ? -1.725 -5.188 -8.921 1.00 50.22 170 GLN A N 1
ATOM 1350 C CA . GLN A 1 170 ? -1.655 -4.579 -10.256 1.00 50.22 170 GLN A CA 1
ATOM 1351 C C . GLN A 1 170 ? -1.919 -5.554 -11.421 1.00 50.22 170 GLN A C 1
ATOM 1353 O O . GLN A 1 170 ? -1.871 -5.169 -12.589 1.00 50.22 170 GLN A O 1
ATOM 1358 N N . PHE A 1 171 ? -2.240 -6.816 -11.127 1.00 42.38 171 PHE A N 1
ATOM 1359 C CA . PHE A 1 171 ? -2.579 -7.847 -12.102 1.00 42.38 171 PHE A CA 1
ATOM 1360 C C . PHE A 1 171 ? -3.773 -7.458 -12.995 1.00 42.38 171 PHE A C 1
ATOM 1362 O O . PHE A 1 171 ? -3.843 -7.882 -14.145 1.00 42.38 171 PHE A O 1
ATOM 1369 N N . ALA A 1 172 ? -4.690 -6.616 -12.507 1.00 43.16 172 ALA A N 1
ATOM 1370 C CA . ALA A 1 172 ? -5.879 -6.207 -13.258 1.00 43.16 172 ALA A CA 1
ATOM 1371 C C . ALA A 1 172 ? -5.673 -4.985 -14.181 1.00 43.16 172 ALA A C 1
ATOM 1373 O O . ALA A 1 172 ? -6.529 -4.725 -15.028 1.00 43.16 172 ALA A O 1
ATOM 1374 N N . CYS A 1 173 ? -4.560 -4.248 -14.074 1.00 47.16 173 CYS A N 1
ATOM 1375 C CA . CYS A 1 173 ? -4.377 -2.990 -14.815 1.00 47.16 173 CYS A CA 1
ATOM 1376 C C . CYS A 1 173 ? -4.166 -3.181 -16.330 1.00 47.16 173 CYS A C 1
ATOM 1378 O O . CYS A 1 173 ? -4.408 -2.255 -17.098 1.00 47.16 173 CYS A O 1
ATOM 1380 N N . HIS A 1 174 ? -3.809 -4.390 -16.776 1.00 48.72 174 HIS A N 1
ATOM 1381 C CA . HIS A 1 174 ? -3.477 -4.684 -18.180 1.00 48.72 174 HIS A CA 1
ATOM 1382 C C . HIS A 1 174 ? -4.635 -5.299 -18.979 1.00 48.72 174 HIS A C 1
ATOM 1384 O O . HIS A 1 174 ? -4.492 -5.614 -20.156 1.00 48.72 174 HIS A O 1
ATOM 1390 N N . GLY A 1 175 ? -5.815 -5.468 -18.371 1.00 46.88 175 GLY A N 1
ATOM 1391 C CA . GLY A 1 175 ? -6.987 -6.029 -19.057 1.00 46.88 175 GLY A CA 1
ATOM 1392 C C . GLY A 1 175 ? -7.695 -5.060 -20.014 1.00 46.88 175 GLY A C 1
ATOM 1393 O O . GLY A 1 175 ? -8.635 -5.461 -20.700 1.00 46.88 175 GLY A O 1
ATOM 1394 N N . GLY A 1 176 ? -7.284 -3.787 -20.042 1.00 53.25 176 GLY A N 1
ATOM 1395 C CA . GLY A 1 176 ? -7.995 -2.706 -20.730 1.00 53.25 176 GLY A CA 1
ATOM 1396 C C . GLY A 1 176 ? -7.137 -1.819 -21.627 1.00 53.25 176 GLY A C 1
ATOM 1397 O O . GLY A 1 176 ? -7.641 -0.795 -22.085 1.00 53.25 176 GLY A O 1
ATOM 1398 N N . GLU A 1 177 ? -5.877 -2.172 -21.883 1.00 56.56 177 GLU A N 1
ATOM 1399 C CA . GLU A 1 177 ? -5.017 -1.366 -22.749 1.00 56.56 177 GLU A CA 1
ATOM 1400 C C . GLU A 1 177 ? -5.608 -1.284 -24.163 1.00 56.56 177 GLU A C 1
ATOM 1402 O O . GLU A 1 177 ? -5.936 -2.287 -24.805 1.00 56.56 177 GLU A O 1
ATOM 1407 N N . ARG A 1 178 ? -5.794 -0.054 -24.644 1.00 64.31 178 ARG A N 1
ATOM 1408 C CA . ARG A 1 178 ? -6.235 0.239 -26.007 1.00 64.31 178 ARG A CA 1
ATOM 1409 C C . ARG A 1 178 ? -5.136 1.041 -26.678 1.00 64.31 178 ARG A C 1
ATOM 1411 O O . ARG A 1 178 ? -4.775 2.109 -26.197 1.00 64.31 178 ARG A O 1
ATOM 1418 N N . VAL A 1 179 ? -4.629 0.521 -27.787 1.00 70.00 179 VAL A N 1
ATOM 1419 C CA . VAL A 1 179 ? -3.667 1.229 -28.631 1.00 70.00 179 VAL A CA 1
ATOM 1420 C C . VAL A 1 179 ? -4.439 2.049 -29.658 1.00 70.00 179 VAL A C 1
ATOM 1422 O O . VAL A 1 179 ? -5.406 1.557 -30.249 1.00 70.00 179 VAL A O 1
ATOM 1425 N N . VAL A 1 180 ? -4.025 3.298 -29.862 1.00 79.69 180 VAL A N 1
ATOM 1426 C CA . VAL A 1 180 ? -4.550 4.136 -30.940 1.00 79.69 180 VAL A CA 1
ATOM 1427 C C . VAL A 1 180 ? -4.030 3.581 -32.264 1.00 79.69 180 VAL A C 1
ATOM 1429 O O . VAL A 1 180 ? -2.831 3.481 -32.487 1.00 79.69 180 VAL A O 1
ATOM 1432 N N . VAL A 1 181 ? -4.945 3.147 -33.132 1.00 76.62 181 VAL A N 1
ATOM 1433 C CA . VAL A 1 181 ? -4.593 2.558 -34.439 1.00 76.62 181 VAL A CA 1
ATOM 1434 C C . VAL A 1 181 ? -4.447 3.639 -35.519 1.00 76.62 181 VAL A C 1
ATOM 1436 O O . VAL A 1 181 ? -3.867 3.384 -36.573 1.00 76.62 181 VAL A O 1
ATOM 1439 N N . ASP A 1 182 ? -4.975 4.844 -35.281 1.00 80.00 182 ASP A N 1
ATOM 1440 C CA . ASP A 1 182 ? -4.889 5.949 -36.235 1.00 80.00 182 ASP A CA 1
ATOM 1441 C C . ASP A 1 182 ? -3.451 6.500 -36.291 1.00 80.00 182 ASP A C 1
ATOM 1443 O O . ASP A 1 182 ? -2.952 6.964 -35.267 1.00 80.00 182 ASP A O 1
ATOM 1447 N N . PRO A 1 183 ? -2.788 6.522 -37.466 1.00 77.25 183 PRO A N 1
ATOM 1448 C CA . PRO A 1 183 ? -1.431 7.055 -37.612 1.00 77.25 183 PRO A CA 1
ATOM 1449 C C . PRO A 1 183 ? -1.273 8.533 -37.230 1.00 77.25 183 PRO A C 1
ATOM 1451 O O . PRO A 1 183 ? -0.148 9.018 -37.125 1.00 77.25 183 PRO A O 1
ATOM 1454 N N . LYS A 1 184 ? -2.376 9.280 -37.113 1.00 81.81 184 LYS A N 1
ATOM 1455 C CA . LYS A 1 184 ? -2.391 10.686 -36.696 1.00 81.81 184 LYS A CA 1
ATOM 1456 C C . LYS A 1 184 ? -2.695 10.868 -35.209 1.00 81.81 184 LYS A C 1
ATOM 1458 O O . LYS A 1 184 ? -2.758 12.018 -34.781 1.00 81.81 184 LYS A O 1
ATOM 1463 N N . GLY A 1 185 ? -2.891 9.792 -34.448 1.00 84.25 185 GLY A N 1
ATOM 1464 C CA . GLY A 1 185 ? -3.248 9.856 -33.036 1.00 84.25 185 GLY A CA 1
ATOM 1465 C C . GLY A 1 185 ? -4.675 10.361 -32.780 1.00 84.25 185 GLY A C 1
ATOM 1466 O O . GLY A 1 185 ? -5.433 10.686 -33.697 1.00 84.25 185 GLY A O 1
ATOM 1467 N N . ILE A 1 186 ? -5.057 10.448 -31.506 1.00 87.06 186 ILE A N 1
ATOM 1468 C CA . ILE A 1 186 ? -6.337 11.013 -31.057 1.00 87.06 186 ILE A CA 1
ATOM 1469 C C . ILE A 1 186 ? -6.056 12.172 -30.106 1.00 87.06 186 ILE A C 1
ATOM 1471 O O . ILE A 1 186 ? -5.356 12.017 -29.108 1.00 87.06 186 ILE A O 1
ATOM 1475 N N . THR A 1 187 ? -6.653 13.331 -30.379 1.00 85.50 187 THR A N 1
ATOM 1476 C CA . THR A 1 187 ? -6.633 14.471 -29.456 1.00 85.50 187 THR A CA 1
ATOM 1477 C C . THR A 1 187 ? -7.953 14.536 -28.701 1.00 85.50 187 THR A C 1
ATOM 1479 O O . THR A 1 187 ? -9.019 14.629 -29.308 1.00 85.50 187 THR A O 1
ATOM 1482 N N . MET A 1 188 ? -7.884 14.476 -27.375 1.00 83.62 188 MET A N 1
ATOM 1483 C CA . MET A 1 188 ? -9.050 14.599 -26.502 1.00 83.62 188 MET A CA 1
ATOM 1484 C C . MET A 1 188 ? -9.517 16.061 -26.380 1.00 83.62 188 MET A C 1
ATOM 1486 O O . MET A 1 188 ? -8.768 16.995 -26.660 1.00 83.62 188 MET A O 1
ATOM 1490 N N . GLU A 1 189 ? -10.747 16.283 -25.902 1.00 78.69 189 GLU A N 1
ATOM 1491 C CA . GLU A 1 189 ? -11.322 17.631 -25.703 1.00 78.69 189 GLU A CA 1
ATOM 1492 C C . GLU A 1 189 ? -10.525 18.502 -24.715 1.00 78.69 189 GLU A C 1
ATOM 1494 O O . GLU A 1 189 ? -10.574 19.727 -24.774 1.00 78.69 189 GLU A O 1
ATOM 1499 N N . ASN A 1 190 ? -9.753 17.876 -23.824 1.00 79.81 190 ASN A N 1
ATOM 1500 C CA . ASN A 1 190 ? -8.850 18.554 -22.893 1.00 79.81 190 ASN A CA 1
ATOM 1501 C C . ASN A 1 190 ? -7.493 18.940 -23.524 1.00 79.81 190 ASN A C 1
ATOM 1503 O O . ASN A 1 190 ? -6.618 19.429 -22.813 1.00 79.81 190 ASN A O 1
ATOM 1507 N N . GLY A 1 191 ? -7.306 18.711 -24.829 1.00 79.62 191 GLY A N 1
ATOM 1508 C CA . GLY A 1 191 ? -6.088 19.047 -25.569 1.00 79.62 191 GLY A CA 1
ATOM 1509 C C . GLY A 1 191 ? -4.959 18.017 -25.471 1.00 79.62 191 GLY A C 1
ATOM 1510 O O . GLY A 1 191 ? -3.915 18.223 -26.085 1.00 79.62 191 GLY A O 1
ATOM 1511 N N . LEU A 1 192 ? -5.141 16.912 -24.737 1.00 73.69 192 LEU A N 1
ATOM 1512 C CA . LEU A 1 192 ? -4.147 15.841 -24.658 1.00 73.69 192 LEU A CA 1
ATOM 1513 C C . LEU A 1 192 ? -4.109 15.056 -25.975 1.00 73.69 192 LEU A C 1
ATOM 1515 O O . LEU A 1 192 ? -5.133 14.526 -26.410 1.00 73.69 192 LEU A O 1
ATOM 1519 N N . HIS A 1 193 ? -2.928 14.975 -26.586 1.00 77.69 193 HIS A N 1
ATOM 1520 C CA . HIS A 1 193 ? -2.690 14.219 -27.812 1.00 77.69 193 HIS A CA 1
ATOM 1521 C C . HIS A 1 193 ? -2.095 12.846 -27.489 1.00 77.69 193 HIS A C 1
ATOM 1523 O O . HIS A 1 193 ? -1.028 12.762 -26.882 1.00 77.69 193 HIS A O 1
ATOM 1529 N N . LEU A 1 194 ? -2.793 11.787 -27.892 1.00 77.25 194 LEU A N 1
ATOM 1530 C CA . LEU A 1 194 ? -2.354 10.401 -27.779 1.00 77.25 194 LEU A CA 1
ATOM 1531 C C . LEU A 1 194 ? -1.862 9.935 -29.156 1.00 77.25 194 LEU A C 1
ATOM 1533 O O . LEU A 1 194 ? -2.694 9.880 -30.066 1.00 77.25 194 LEU A O 1
ATOM 1537 N N . PRO A 1 195 ? -0.558 9.661 -29.333 1.00 71.94 195 PRO A N 1
ATOM 1538 C CA . PRO A 1 195 ? -0.016 9.175 -30.599 1.00 71.94 195 PRO A CA 1
ATOM 1539 C C . PRO A 1 195 ? -0.491 7.758 -30.940 1.00 71.94 195 PRO A C 1
ATOM 1541 O O . PRO A 1 195 ? -0.853 6.997 -30.011 1.00 71.94 195 PRO A O 1
#

InterPro domains:
  IPR036396 Cytochrome P450 superfamily [SSF48264] (22-194)

Foldseek 3Di:
DDDDPCPDPVPPPCVPVVVLVVLLVVLLVLVVVLVVVLVPDPPVCNVPCNVPSCVVNVVSLLVSLVVCLVVLVVLLVVVVVVVVVDDDDDDLAPSSVVLVVQCPDPDPVSNDSSNSSVVLLDDDDPVVCVVLVVLLVVLCVVVVNDDDPVSVVSSSNVVNVVVVVVVSVSNPVPPDDDADPDPQADQDPVRDGGD

pLDDT: mean 70.01, std 15.79, range [24.23, 91.19]

Sequence (195 aa):
MRNRYGCGVVAYDDGRNEEYLKDTGAFAHDITISAALIQMIPAIFKPFFALIPLLPNRWQLNKASEHLLPLKRGRLLQLESAKTGGDKVAWNDYTSWYIKEVADHPDLTERTPEKIQRTYSFPIAAEDFQEIRDDIECVLAEHGGKWDKAAIAKLTKTDSAVRESLGISQFACHGGERVVVDPKGITMENGLHLP